Protein AF-A0A8J5PUQ1-F1 (afdb_monomer)

Mean predicted aligned error: 14.59 Å

Solvent-accessible surface area (backbone atoms only — not comparable to full-atom values): 15274 Å² total; per-residue (Å²): 129,87,76,81,75,64,77,60,58,78,68,74,62,74,40,94,44,72,44,36,39,47,93,93,37,64,61,32,34,35,42,40,75,61,73,86,74,75,80,77,67,98,81,74,81,92,75,91,74,80,92,74,83,88,74,78,79,80,48,44,30,41,45,48,32,52,71,34,57,75,67,73,32,83,36,53,28,32,58,60,77,75,93,79,60,99,79,76,83,74,78,82,84,74,82,47,68,72,53,46,52,51,49,52,50,42,71,75,69,65,70,66,84,85,37,66,68,54,51,52,54,47,69,43,27,52,68,48,50,15,50,52,32,31,51,54,10,48,63,40,25,47,47,17,62,59,37,63,38,66,81,52,44,78,68,47,52,72,72,50,39,46,59,47,34,24,45,23,23,29,56,10,16,51,20,30,32,55,14,17,52,32,43,30,38,54,69,19,66,39,72,87,47,86,44,87,92,36,70,64,27,50,27,15,50,26,32,26,52,11,16,48,17,38,20,48,19,20,61,32,50,80,49,41,92,38,72,71,35,39,51,51,23,52,52,24,40,52,53,10,52,53,23,38,50,53,16,49,53,51,46,52,57,55,64,70,59,66,76,67,74,44,75,44,74,62,52,61,49,54,54,69,74,76,109

Sequence (275 aa):
MPEAQDHFTGRHYDAEHSTGPLKSLNPTKRYLVADKKIIAGPDTEQIQQPARPSAQGLGVAYVWRSRDNRKGRHALAVSVDPRKHDATKGQRPSNTWNQTLRGVSKMLLRYPVWDVSYDVAVVFSIGFLACSAQTFGATVFWISGFTALPPILNSLSTPAENGVYWLPQVIGGTGFIVSSTLFMLEVQSCWYIPAPGVLGWHIGLWNLIGAIGFTLCGALGFGITQPGVEYALTLSTFIGSWAFLIGSVIQWLESLNKYPIWVDEKVGRLERQTG

Foldseek 3Di:
DPDPDPPPCVPQPPFPDFFAQDPQFRTFKTKAWPDPPPPDDPDDDDDDDDDDDDDPDWTWIFIDGNVCVVVVFTAIAIQDDPPPDPDDDDDDDQPDPVSVVVVVCCVVPPDPPVDPVSVVNQVRHLLNLLVVLQVVLCVLQVQLVVCPPVVNVVPDDLVRCLVRNQVSLLSSLVSQLSSLLSQQSSPDRHSPDGDVVDLSNLLSVLSNLLSQLSNLLSVLVNVCVDVVSVVSNVVSNVSSVVSNVVSVVSVVVVSVCRHDHDNDVVSVVVVVVVD

Nearest PDB structures (foldseek):
  8dt0-assembly2_B  TM=4.913E-01  e=2.325E+00  synthetic construct
  8dt0-assembly1_A  TM=4.525E-01  e=3.161E+00  synthetic construct
  8wto-assembly1_B  TM=2.812E-01  e=5.554E+00  Arabidopsis thaliana

Radius of gyration: 25.19 Å; Cα contacts (8 Å, |Δi|>4): 351; chains: 1; bounding box: 68×41×80 Å

Secondary structure (DSSP, 8-state):
------TTHHHHS--SEEE-SSTTS--SEEEEE--------S-----------------EEEEEEHHHHHTT--EEEESS-GGG-S---PPPP---HHHHHHHHHHHHH---TT-HHHHHHHHT-HHHHHHHHHHHHHHHHHHHHHHTSHHHHTT--HHHHIIIIIHHHHHHHHHHHHHHHHHHHHHSSSTTS--TT-HHHHHHHHHHHHHHHHHHHHHHHTTTTSHHHHHHHHHHHHHHHHHHHHHHHHHHHHHH-----B--TTHHHHHHHH-

pLDDT: mean 71.14, std 23.13, range [23.91, 97.69]

Organism: NCBI:txid96318

Structure (mmCIF, N/CA/C/O backbone):
data_AF-A0A8J5PUQ1-F1
#
_entry.id   AF-A0A8J5PUQ1-F1
#
loop_
_atom_site.group_PDB
_atom_site.id
_atom_site.type_symbol
_atom_site.label_atom_id
_atom_site.label_alt_id
_atom_site.label_comp_id
_atom_site.label_asym_id
_atom_site.label_entity_id
_atom_site.label_seq_id
_atom_site.pdbx_PDB_ins_code
_atom_site.Cartn_x
_atom_site.Cartn_y
_atom_site.Cartn_z
_atom_site.occupancy
_atom_site.B_iso_or_equiv
_atom_site.auth_seq_id
_atom_site.auth_comp_id
_atom_site.auth_asym_id
_atom_site.auth_atom_id
_atom_site.pdbx_PDB_model_num
ATOM 1 N N . MET A 1 1 ? -48.426 -18.650 13.733 1.00 33.56 1 MET A N 1
ATOM 2 C CA . MET A 1 1 ? -47.099 -18.844 13.112 1.00 33.56 1 MET A CA 1
ATOM 3 C C . MET A 1 1 ? -46.151 -17.886 13.811 1.00 33.56 1 MET A C 1
ATOM 5 O O . MET A 1 1 ? -46.541 -16.732 13.936 1.00 33.56 1 MET A O 1
ATOM 9 N N . PRO A 1 2 ? -45.011 -18.335 14.361 1.00 34.16 2 PRO A N 1
ATOM 10 C CA . PRO A 1 2 ? -44.052 -17.417 14.961 1.00 34.16 2 PRO A CA 1
ATOM 11 C C . PRO A 1 2 ? -43.499 -16.500 13.867 1.00 34.16 2 PRO A C 1
ATOM 13 O O . PRO A 1 2 ? -43.050 -16.965 12.821 1.00 34.16 2 PRO A O 1
ATOM 16 N N . GLU A 1 3 ? -43.633 -15.201 14.099 1.00 34.81 3 GLU A N 1
ATOM 17 C CA . GLU A 1 3 ? -43.180 -14.134 13.217 1.00 34.81 3 GLU A CA 1
ATOM 18 C C . GLU A 1 3 ? -41.653 -14.212 13.088 1.00 34.81 3 GLU A C 1
ATOM 20 O O . GLU A 1 3 ? -40.944 -14.361 14.088 1.00 34.81 3 GLU A O 1
ATOM 25 N N . ALA A 1 4 ? -41.138 -14.192 11.857 1.00 32.44 4 ALA A N 1
ATOM 26 C CA . ALA A 1 4 ? -39.704 -14.218 11.618 1.00 32.44 4 ALA A CA 1
ATOM 27 C C . ALA A 1 4 ? -39.099 -12.934 12.194 1.00 32.44 4 ALA A C 1
ATOM 29 O O . ALA A 1 4 ? -39.302 -11.852 11.649 1.00 32.44 4 ALA A O 1
ATOM 30 N N . GLN A 1 5 ? -38.380 -13.050 13.314 1.00 36.12 5 GLN A N 1
ATOM 31 C CA . GLN A 1 5 ? -37.602 -11.938 13.838 1.00 36.12 5 GLN A CA 1
ATOM 32 C C . GLN A 1 5 ? -36.576 -11.533 12.786 1.00 36.12 5 GLN A C 1
ATOM 34 O O . GLN A 1 5 ? -35.689 -12.309 12.422 1.00 36.12 5 GLN A O 1
ATOM 39 N N . ASP A 1 6 ? -36.730 -10.309 12.303 1.00 35.44 6 ASP A N 1
ATOM 40 C CA . ASP A 1 6 ? -35.825 -9.679 11.367 1.00 35.44 6 ASP A CA 1
ATOM 41 C C . ASP A 1 6 ? -34.432 -9.578 12.015 1.00 35.44 6 ASP A C 1
ATOM 43 O O . ASP A 1 6 ? -34.167 -8.791 12.925 1.00 35.44 6 ASP A O 1
ATOM 47 N N . HIS A 1 7 ? -33.541 -10.478 11.603 1.00 38.19 7 HIS A N 1
ATOM 48 C CA . HIS A 1 7 ? -32.231 -10.695 12.222 1.00 38.19 7 HIS A CA 1
ATOM 49 C C . HIS A 1 7 ? -31.302 -9.471 12.102 1.00 38.19 7 HIS A C 1
ATOM 51 O O . HIS A 1 7 ? -30.284 -9.400 12.802 1.00 38.19 7 HIS A O 1
ATOM 57 N N . PHE A 1 8 ? -31.638 -8.532 11.210 1.00 37.62 8 PHE A N 1
ATOM 58 C CA . PHE A 1 8 ? -30.804 -7.397 10.823 1.00 37.62 8 PHE A CA 1
ATOM 59 C C . PHE A 1 8 ? -31.099 -6.119 11.608 1.00 37.62 8 PHE A C 1
ATOM 61 O O . PHE A 1 8 ? -30.164 -5.400 11.972 1.00 37.62 8 PHE A O 1
ATOM 68 N N . THR A 1 9 ? -32.363 -5.848 11.921 1.00 34.41 9 THR A N 1
ATOM 69 C CA . THR A 1 9 ? -32.784 -4.607 12.585 1.00 34.41 9 THR A CA 1
ATOM 70 C C . THR A 1 9 ? -32.321 -4.561 14.044 1.00 34.41 9 THR A C 1
ATOM 72 O O . THR A 1 9 ? -31.626 -3.620 14.427 1.00 34.41 9 THR A O 1
ATOM 75 N N . GLY A 1 10 ? -32.546 -5.630 14.815 1.00 31.42 10 GL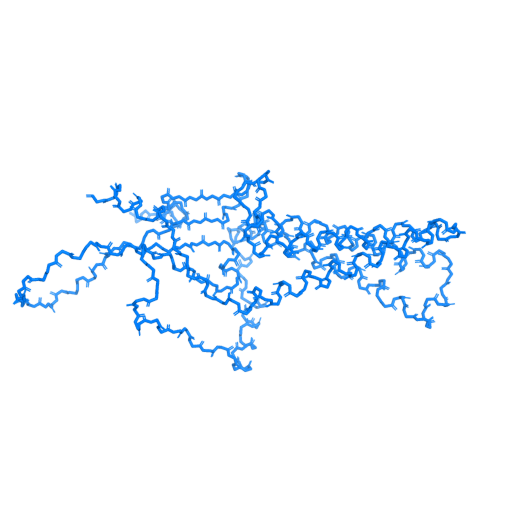Y A N 1
ATOM 76 C CA . GLY A 1 10 ? -32.280 -5.650 16.265 1.00 31.42 10 GLY A CA 1
ATOM 77 C C . GLY A 1 10 ? -30.820 -5.854 16.705 1.00 31.42 10 GLY A C 1
ATOM 78 O O . GLY A 1 10 ? -30.526 -5.930 17.893 1.00 31.42 10 GLY A O 1
ATOM 79 N N . ARG A 1 11 ? -29.862 -6.019 15.779 1.00 41.50 11 ARG A N 1
ATOM 80 C CA . ARG A 1 11 ? -28.439 -6.185 16.152 1.00 41.50 11 ARG A CA 1
ATOM 81 C C . ARG A 1 11 ? -27.496 -5.202 15.507 1.00 41.50 11 ARG A C 1
ATOM 83 O O . ARG A 1 11 ? -26.509 -4.868 16.158 1.00 41.50 11 ARG A O 1
ATOM 90 N N . HIS A 1 12 ? -27.759 -4.722 14.295 1.00 36.84 12 HIS A N 1
ATOM 91 C CA . HIS A 1 12 ? -26.853 -3.798 13.606 1.00 36.84 12 HIS A CA 1
ATOM 92 C C . HIS A 1 12 ? -27.201 -2.321 13.831 1.00 36.84 12 HIS A C 1
ATOM 94 O O . HIS A 1 12 ? -26.275 -1.510 13.900 1.00 36.84 12 HIS A O 1
ATOM 100 N N . TYR A 1 13 ? -28.481 -1.989 14.039 1.00 39.34 13 TYR A N 1
ATOM 101 C CA . TYR A 1 13 ? -28.958 -0.603 14.137 1.00 39.34 13 TYR A CA 1
ATOM 102 C C . TYR A 1 13 ? -29.332 -0.145 15.559 1.00 39.34 13 TYR A C 1
ATOM 104 O O . TYR A 1 13 ? -29.402 1.054 15.790 1.00 39.34 13 TYR A O 1
ATOM 112 N N . ASP A 1 14 ? -29.415 -1.052 16.539 1.00 39.81 14 ASP A N 1
ATOM 113 C CA . ASP A 1 14 ? -29.696 -0.745 17.961 1.00 39.81 14 ASP A CA 1
ATOM 114 C C . ASP A 1 14 ? -28.531 -0.074 18.726 1.00 39.81 14 ASP A C 1
ATOM 116 O O . ASP A 1 14 ? -28.415 -0.195 19.942 1.00 39.81 14 ASP A O 1
ATOM 120 N N . ALA A 1 15 ? -27.589 0.589 18.043 1.00 47.66 15 ALA A N 1
ATOM 121 C CA . ALA A 1 15 ? -26.663 1.468 18.763 1.00 47.66 15 ALA A CA 1
ATOM 122 C C . ALA A 1 15 ? -27.184 2.888 18.775 1.00 47.66 15 ALA A C 1
ATOM 124 O O . ALA A 1 15 ? -27.453 3.465 17.727 1.00 47.66 15 ALA A O 1
ATOM 125 N N . GLU A 1 16 ? -27.138 3.477 19.961 1.00 50.81 16 GLU A N 1
ATOM 126 C CA . GLU A 1 16 ? -27.410 4.887 20.211 1.00 50.81 16 GLU A CA 1
ATOM 127 C C . GLU A 1 16 ? -26.557 5.819 19.323 1.00 50.81 16 GLU A C 1
ATOM 129 O O . GLU A 1 16 ? -26.980 6.922 18.978 1.00 50.81 16 GLU A O 1
ATOM 134 N N . HIS A 1 17 ? -25.367 5.370 18.883 1.00 56.75 17 HIS A N 1
ATOM 135 C CA . HIS A 1 17 ? -24.535 6.135 17.955 1.00 56.75 17 HIS A CA 1
ATOM 136 C C . HIS A 1 17 ? -23.676 5.273 17.008 1.00 56.75 17 HIS A C 1
ATOM 138 O O . HIS A 1 17 ? -22.765 4.555 17.440 1.00 56.75 17 HIS A O 1
ATOM 144 N N . SER A 1 18 ? -23.904 5.404 15.694 1.00 61.41 18 SER A N 1
ATOM 145 C CA . SER A 1 18 ? -23.079 4.826 14.620 1.00 61.41 18 SER A CA 1
ATOM 146 C C . SER A 1 18 ? -22.522 5.915 13.701 1.00 61.41 18 SER A C 1
ATOM 148 O O . SER A 1 18 ? -23.261 6.804 13.284 1.00 61.41 18 SER A O 1
ATOM 150 N N . THR A 1 19 ? -21.236 5.841 13.347 1.00 69.12 19 THR A N 1
ATOM 151 C CA . THR A 1 19 ? -20.578 6.808 12.448 1.00 69.12 19 THR A CA 1
ATOM 152 C C . THR A 1 19 ? -19.738 6.105 11.385 1.00 69.12 19 THR A C 1
ATOM 154 O O . THR A 1 19 ? -19.174 5.035 11.621 1.00 69.12 19 THR A O 1
ATOM 157 N N . GLY A 1 20 ? -19.654 6.712 10.202 1.00 63.72 20 GLY A N 1
ATOM 158 C CA . GLY A 1 20 ? -18.853 6.238 9.079 1.00 63.72 20 GLY A CA 1
ATOM 159 C C . GLY A 1 20 ? -18.468 7.394 8.151 1.00 63.72 20 GLY A C 1
ATOM 160 O O . GLY A 1 20 ? -19.176 8.401 8.111 1.00 63.72 20 GLY A O 1
ATOM 161 N N . PRO A 1 21 ? -17.356 7.268 7.408 1.00 74.75 21 PRO A N 1
ATOM 162 C CA . PRO A 1 21 ? -16.812 8.356 6.595 1.00 74.75 21 PRO A CA 1
ATOM 163 C C . PRO A 1 21 ? -17.666 8.669 5.357 1.00 74.75 21 PRO A C 1
ATOM 165 O O . PRO A 1 21 ? -17.665 9.810 4.895 1.00 74.75 21 PRO A O 1
ATOM 168 N N . LEU A 1 22 ? -18.395 7.676 4.833 1.00 74.31 22 LEU A N 1
ATOM 169 C CA . LEU A 1 22 ? -19.295 7.783 3.684 1.00 74.31 22 LEU A CA 1
ATOM 170 C C . LEU A 1 22 ? -20.651 7.173 4.047 1.00 74.31 22 LEU A C 1
ATOM 172 O O . LEU A 1 22 ? -20.699 6.092 4.625 1.00 74.31 22 LEU A O 1
ATOM 176 N N . LYS A 1 23 ? -21.750 7.848 3.684 1.00 67.50 23 LYS A N 1
ATOM 177 C CA . LYS A 1 23 ? -23.122 7.395 3.994 1.00 67.50 23 LYS A CA 1
ATOM 178 C C . LYS A 1 23 ? -23.541 6.137 3.225 1.00 67.50 23 LYS A C 1
ATOM 180 O O . LYS A 1 23 ? -24.424 5.426 3.678 1.00 67.50 23 LYS A O 1
ATOM 185 N N . SER A 1 24 ? -22.931 5.891 2.067 1.00 71.94 24 SER A N 1
ATOM 186 C CA . SER A 1 24 ? -23.195 4.729 1.211 1.00 71.94 24 SER A CA 1
ATOM 187 C C . SER A 1 24 ? -22.425 3.469 1.618 1.00 71.94 24 SER A C 1
ATOM 189 O O . SER A 1 24 ? -22.660 2.414 1.039 1.00 71.94 24 SER A O 1
ATOM 191 N N . LEU A 1 25 ? -21.496 3.567 2.576 1.00 70.19 25 LEU A N 1
ATOM 192 C CA . LEU A 1 25 ? -20.694 2.444 3.064 1.00 70.19 25 LEU A CA 1
ATOM 193 C C . LEU A 1 25 ? -21.069 2.104 4.503 1.00 70.19 25 LEU A C 1
ATOM 195 O O . LEU A 1 25 ? -21.632 2.922 5.232 1.00 70.19 25 LEU A O 1
ATOM 199 N N . ASN A 1 26 ? -20.712 0.893 4.926 1.00 68.50 26 ASN A N 1
ATOM 200 C CA . ASN A 1 26 ? -20.996 0.444 6.282 1.00 68.50 26 ASN A CA 1
ATOM 201 C C . ASN A 1 26 ? -20.304 1.340 7.332 1.00 68.50 26 ASN A C 1
ATOM 203 O O . ASN A 1 26 ? -19.145 1.734 7.144 1.00 68.50 26 ASN A O 1
ATOM 207 N N . PRO A 1 27 ? -20.979 1.651 8.458 1.00 65.25 27 PRO A N 1
ATOM 208 C CA . PRO A 1 27 ? -20.416 2.496 9.504 1.00 65.25 27 PRO A CA 1
ATOM 209 C C . PRO A 1 27 ? -19.143 1.871 10.090 1.00 65.25 27 PRO A C 1
ATOM 211 O O . PRO A 1 27 ? -19.075 0.673 10.369 1.00 65.25 27 PRO A O 1
ATOM 214 N N . THR A 1 28 ? -18.113 2.693 10.292 1.00 65.25 28 THR A N 1
ATOM 215 C CA . THR A 1 28 ? -16.792 2.244 10.755 1.00 65.25 28 THR A CA 1
ATOM 216 C C . THR A 1 28 ? -16.640 2.291 12.272 1.00 65.25 28 THR A C 1
ATOM 218 O O . THR A 1 28 ? -15.703 1.680 12.793 1.00 65.25 28 THR A O 1
ATOM 221 N N . LYS A 1 29 ? -17.539 2.977 12.993 1.00 63.06 29 LYS A N 1
ATOM 222 C CA . LYS A 1 29 ? -17.551 3.068 14.461 1.00 63.06 29 LYS A CA 1
ATOM 223 C C . LYS A 1 29 ? -18.977 2.976 15.002 1.00 63.06 29 LYS A C 1
ATOM 225 O O . LYS A 1 29 ? -19.901 3.553 14.432 1.00 63.06 29 LYS A O 1
ATOM 230 N N . ARG A 1 30 ? -19.136 2.294 16.132 1.00 65.69 30 ARG A N 1
ATOM 231 C CA . ARG A 1 30 ? -20.405 2.106 16.833 1.00 65.69 30 ARG A CA 1
ATOM 232 C C . ARG A 1 30 ? -20.170 2.077 18.343 1.00 65.69 30 ARG A C 1
ATOM 234 O O . ARG A 1 30 ? -19.256 1.398 18.807 1.00 65.69 30 ARG A O 1
ATOM 241 N N . TYR A 1 31 ? -20.991 2.801 19.093 1.00 57.75 31 TYR A N 1
ATOM 242 C CA . TYR A 1 31 ? -20.967 2.795 20.555 1.00 57.75 31 TYR A CA 1
ATOM 243 C C . TYR A 1 31 ? -22.070 1.872 21.076 1.00 57.75 31 TYR A C 1
ATOM 245 O O . TYR A 1 31 ? -23.226 2.008 20.687 1.00 57.75 31 TYR A O 1
ATOM 253 N N . LEU A 1 32 ? -21.696 0.913 21.921 1.00 59.06 32 LEU A N 1
ATOM 254 C CA . LEU A 1 32 ? -22.607 -0.008 22.592 1.00 59.06 32 LEU A CA 1
ATOM 255 C C . LEU A 1 32 ? -22.462 0.222 24.096 1.00 59.06 32 LEU A C 1
ATOM 257 O O . LEU A 1 32 ? -21.433 -0.118 24.677 1.00 59.06 32 LEU A O 1
ATOM 261 N N . VAL A 1 33 ? -23.455 0.837 24.731 1.00 56.81 33 VAL A N 1
ATOM 262 C CA . VAL A 1 33 ? -23.461 0.996 26.192 1.00 56.81 33 VAL A CA 1
ATOM 263 C C . VAL A 1 33 ? -23.602 -0.397 26.814 1.00 56.81 33 VAL A C 1
ATOM 265 O O . VAL A 1 33 ? -24.464 -1.171 26.394 1.00 56.81 33 VAL A O 1
ATOM 268 N N . ALA A 1 34 ? -22.722 -0.769 27.753 1.00 55.03 34 ALA A N 1
ATOM 269 C CA . ALA A 1 34 ? -22.871 -2.040 28.452 1.00 55.03 34 ALA A CA 1
ATOM 270 C C . ALA A 1 34 ? -24.030 -1.908 29.438 1.00 55.03 34 ALA A C 1
ATOM 272 O O . ALA A 1 34 ? -23.892 -1.325 30.512 1.00 55.03 34 ALA A O 1
ATOM 273 N N . ASP A 1 35 ? -25.181 -2.438 29.051 1.00 46.03 35 ASP A N 1
ATOM 274 C CA . ASP A 1 35 ? -26.351 -2.436 29.907 1.00 46.03 35 ASP A CA 1
ATOM 275 C C . ASP A 1 35 ? -26.115 -3.391 31.090 1.00 46.03 35 ASP A C 1
ATOM 277 O O . ASP A 1 35 ? -25.725 -4.553 30.910 1.00 46.03 35 ASP A O 1
ATOM 281 N N . LYS A 1 36 ? -26.317 -2.908 32.319 1.00 41.47 36 LYS A N 1
ATOM 282 C CA . LYS A 1 36 ? -26.175 -3.697 33.554 1.00 41.47 36 LYS A CA 1
ATOM 283 C C . LYS A 1 36 ? -27.366 -4.654 33.688 1.00 41.47 36 LYS A C 1
ATOM 285 O O . LYS A 1 36 ? -28.166 -4.551 34.613 1.00 41.47 36 LYS A O 1
ATOM 290 N N . LYS A 1 37 ? -27.494 -5.642 32.801 1.00 33.78 37 LYS A N 1
ATOM 291 C CA . LYS A 1 37 ? -28.389 -6.774 33.066 1.00 33.78 37 LYS A CA 1
ATOM 292 C C . LYS A 1 37 ? -27.728 -7.688 34.089 1.00 33.78 37 LYS A C 1
ATOM 294 O O . LYS A 1 37 ? -26.954 -8.580 33.749 1.00 33.78 37 LYS A O 1
ATOM 299 N N . ILE A 1 38 ? -28.039 -7.445 35.362 1.00 31.12 38 ILE A N 1
ATOM 300 C CA . ILE A 1 38 ? -27.891 -8.445 36.418 1.00 31.12 38 ILE A CA 1
ATOM 301 C C . ILE A 1 38 ? -28.762 -9.624 35.982 1.00 31.12 38 ILE A C 1
ATOM 303 O O . ILE A 1 38 ? -29.987 -9.532 35.981 1.00 31.12 38 ILE A O 1
ATOM 307 N N . ILE A 1 39 ? -28.136 -10.713 35.540 1.00 30.28 39 ILE A N 1
ATOM 308 C CA . ILE A 1 39 ? -28.833 -11.978 35.326 1.00 30.28 39 ILE A CA 1
ATOM 309 C C . ILE A 1 39 ? -29.181 -12.485 36.726 1.00 30.28 39 ILE A C 1
ATOM 311 O O . ILE A 1 39 ? -28.358 -13.114 37.387 1.00 30.28 39 ILE A O 1
ATOM 315 N N . ALA A 1 40 ? -30.370 -12.134 37.212 1.00 26.89 40 ALA A N 1
ATOM 316 C CA . ALA A 1 40 ? -30.940 -12.752 38.394 1.00 26.89 40 ALA A CA 1
ATOM 317 C C . ALA A 1 40 ? -31.269 -14.205 38.026 1.00 26.89 40 ALA A C 1
ATOM 319 O O . ALA A 1 40 ? -32.206 -14.470 37.272 1.00 26.89 40 ALA A O 1
ATOM 320 N N . GLY A 1 41 ? -30.441 -15.140 38.493 1.00 27.27 41 GLY A N 1
ATOM 321 C CA . GLY A 1 41 ? -30.839 -16.542 38.563 1.00 27.27 41 GLY A CA 1
ATOM 322 C C . GLY A 1 41 ? -32.001 -16.691 39.557 1.00 27.27 41 GLY A C 1
ATOM 323 O O . GLY A 1 41 ? -32.090 -15.876 40.477 1.00 27.27 41 GLY A O 1
ATOM 324 N N . PRO A 1 42 ? -32.891 -17.688 39.401 1.00 29.86 42 PRO A N 1
ATOM 325 C CA . PRO A 1 42 ? -34.131 -17.754 40.178 1.00 29.86 42 PRO A CA 1
ATOM 326 C C . PRO A 1 42 ? -33.956 -17.977 41.687 1.00 29.86 42 PRO A C 1
ATOM 328 O O . PRO A 1 42 ? -34.904 -17.744 42.423 1.00 29.86 42 PRO A O 1
ATOM 331 N N . ASP A 1 43 ? -32.771 -18.363 42.168 1.00 31.50 43 ASP A N 1
ATOM 332 C CA . ASP A 1 43 ? -32.600 -18.841 43.541 1.00 31.50 43 ASP A CA 1
ATOM 333 C C . ASP A 1 43 ? -31.405 -18.170 44.234 1.00 31.50 43 ASP A C 1
ATOM 335 O O . ASP A 1 43 ? -30.285 -18.680 44.209 1.00 31.50 43 ASP A O 1
ATOM 339 N N . THR A 1 44 ? -31.602 -17.018 44.877 1.00 27.61 44 THR A N 1
ATOM 340 C CA . THR A 1 44 ? -30.761 -16.628 46.023 1.00 27.61 44 THR A CA 1
ATOM 341 C C . THR A 1 44 ? -31.553 -15.726 46.961 1.00 27.61 44 THR A C 1
ATOM 343 O O . THR A 1 44 ? -31.926 -14.605 46.619 1.00 27.61 44 THR A O 1
ATOM 346 N N . GLU A 1 45 ? -31.817 -16.263 48.147 1.00 26.16 45 GLU A N 1
ATOM 347 C CA . GLU A 1 45 ? -32.462 -15.602 49.271 1.00 26.16 45 GLU A CA 1
ATOM 348 C C . GLU A 1 45 ? -31.783 -14.278 49.644 1.00 26.16 45 GLU A C 1
ATOM 350 O O . GLU A 1 45 ? -30.573 -14.081 49.506 1.00 26.16 45 GLU A O 1
ATOM 355 N N . GLN A 1 46 ? -32.611 -13.361 50.140 1.00 26.86 46 GLN A N 1
ATOM 356 C CA . GLN A 1 46 ? -32.238 -12.042 50.623 1.00 26.86 46 GLN A CA 1
ATOM 357 C C . GLN A 1 46 ? -31.183 -12.139 51.733 1.00 26.86 46 GLN A C 1
ATOM 359 O O . GLN A 1 46 ? -31.495 -12.480 52.871 1.00 26.86 46 GLN A O 1
ATOM 364 N N . ILE A 1 47 ? -29.944 -11.748 51.432 1.00 23.91 47 ILE A N 1
ATOM 365 C CA . ILE A 1 47 ? -28.975 -11.359 52.459 1.00 23.91 47 ILE A CA 1
ATOM 366 C C . ILE A 1 47 ? -28.787 -9.847 52.367 1.00 23.91 47 ILE A C 1
ATOM 368 O O . ILE A 1 47 ? -28.083 -9.326 51.502 1.00 23.91 47 ILE A O 1
ATOM 372 N N . GLN A 1 48 ? -29.444 -9.142 53.286 1.00 28.08 48 GLN A N 1
ATOM 373 C CA . GLN A 1 48 ? -29.226 -7.729 53.568 1.00 28.08 48 GLN A CA 1
ATOM 374 C C . GLN A 1 48 ? -27.772 -7.533 54.039 1.00 28.08 48 GLN A C 1
ATOM 376 O O . GLN A 1 48 ? -27.399 -7.996 55.116 1.00 28.08 48 GLN A O 1
ATOM 381 N N . GLN A 1 49 ? -26.949 -6.827 53.260 1.00 25.78 49 GLN A N 1
ATOM 382 C CA . GLN A 1 49 ? -25.668 -6.276 53.724 1.00 25.78 49 GLN A CA 1
ATOM 383 C C . GLN A 1 49 ? -25.719 -4.739 53.733 1.00 25.78 49 GLN A C 1
ATOM 385 O O . GLN A 1 49 ? -26.396 -4.144 52.891 1.00 25.78 49 GLN A O 1
ATOM 390 N N . PRO A 1 50 ? -25.067 -4.088 54.715 1.00 24.64 50 PRO A N 1
ATOM 391 C CA . PRO A 1 50 ? -25.321 -2.696 55.067 1.00 24.64 50 PRO A CA 1
ATOM 392 C C . PRO A 1 50 ? -24.713 -1.714 54.059 1.00 24.64 50 PRO A C 1
ATOM 394 O O . PRO A 1 50 ? -23.719 -1.999 53.390 1.00 24.64 50 PRO A O 1
ATOM 397 N N . ALA A 1 51 ? -25.335 -0.538 53.978 1.00 30.45 51 ALA A N 1
ATOM 398 C CA . ALA A 1 51 ? -25.017 0.549 53.062 1.00 30.45 51 ALA A CA 1
ATOM 399 C C . ALA A 1 51 ? -23.514 0.899 53.016 1.00 30.45 51 ALA A C 1
ATOM 401 O O . ALA A 1 51 ? -22.906 1.233 54.033 1.00 30.45 51 ALA A O 1
ATOM 402 N N . ARG A 1 52 ? -22.936 0.889 51.805 1.00 24.45 52 ARG A N 1
ATOM 403 C CA . ARG A 1 52 ? -21.668 1.565 51.478 1.00 24.45 52 ARG A CA 1
ATOM 404 C C . ARG A 1 52 ? -21.953 2.845 50.678 1.00 24.45 52 ARG A C 1
ATOM 406 O O . ARG A 1 52 ? -22.897 2.855 49.887 1.00 24.45 52 ARG A O 1
ATOM 413 N N . PRO A 1 53 ? -21.166 3.916 50.882 1.00 26.64 53 PRO A N 1
ATOM 414 C CA . PRO A 1 53 ? -21.466 5.246 50.365 1.00 26.64 53 PRO A CA 1
ATOM 415 C C . PRO A 1 53 ? -21.321 5.312 48.839 1.00 26.64 53 PRO A C 1
ATOM 417 O O . PRO A 1 53 ? -20.372 4.772 48.276 1.00 26.64 53 PRO A O 1
ATOM 420 N N . SER A 1 54 ? -22.295 5.970 48.205 1.00 32.66 54 SER A N 1
ATOM 421 C CA . SER A 1 54 ? -22.328 6.513 46.836 1.00 32.66 54 SER A CA 1
ATOM 422 C C . SER A 1 54 ? -21.128 6.189 45.928 1.00 32.66 54 SER A C 1
ATOM 424 O O . SER A 1 54 ? -20.219 7.004 45.767 1.00 32.66 54 SER A O 1
ATOM 426 N N . ALA A 1 55 ? -21.159 5.035 45.261 1.00 31.59 55 ALA A N 1
ATOM 427 C CA . ALA A 1 55 ? -20.360 4.808 44.061 1.00 31.59 55 ALA A CA 1
ATOM 428 C C . ALA A 1 55 ? -21.186 5.267 42.850 1.00 31.59 55 ALA A C 1
ATOM 430 O O . ALA A 1 55 ? -22.087 4.554 42.408 1.00 31.59 55 ALA A O 1
ATOM 431 N N . GLN A 1 56 ? -20.911 6.475 42.346 1.00 34.66 56 GLN A N 1
ATOM 432 C CA . GLN A 1 56 ? -21.351 6.900 41.012 1.00 34.66 56 GLN A CA 1
ATOM 433 C C . GLN A 1 56 ? -20.979 5.796 40.012 1.00 34.66 56 GLN A C 1
ATOM 435 O O . GLN A 1 56 ? -19.837 5.335 39.992 1.00 34.66 56 GLN A O 1
ATOM 440 N N . GLY A 1 57 ? -21.973 5.299 39.274 1.00 37.94 57 GLY A N 1
ATOM 441 C CA . GLY A 1 57 ? -21.834 4.133 38.406 1.00 37.94 57 GLY A CA 1
ATOM 442 C C . GLY A 1 57 ? -20.696 4.311 37.404 1.00 37.94 57 GLY A C 1
ATOM 443 O O . GLY A 1 57 ? -20.635 5.312 36.703 1.00 37.94 57 GLY A O 1
ATOM 444 N N . LEU A 1 58 ? -19.772 3.349 37.359 1.00 43.91 58 LEU A N 1
ATOM 445 C CA . LEU A 1 58 ? -18.773 3.284 36.298 1.00 43.91 58 LEU A CA 1
ATOM 446 C C . LEU A 1 58 ? -19.440 2.815 35.000 1.00 43.91 58 LEU A C 1
ATOM 448 O O . LEU A 1 58 ? -19.663 1.615 34.821 1.00 43.91 58 LEU A O 1
ATOM 452 N N . GLY A 1 59 ? -19.704 3.750 34.095 1.00 46.81 59 GLY A N 1
ATOM 453 C CA . GLY A 1 59 ? -20.068 3.463 32.716 1.00 46.81 59 GLY A CA 1
ATOM 454 C C . GLY A 1 59 ? -18.955 2.790 31.956 1.00 46.81 59 GLY A C 1
ATOM 455 O O . GLY A 1 59 ? -17.899 3.375 31.700 1.00 46.81 59 GLY A O 1
ATOM 456 N N . VAL A 1 60 ? -19.210 1.552 31.558 1.00 54.56 60 VAL A N 1
ATOM 457 C CA . VAL A 1 60 ? -18.388 0.843 30.587 1.00 54.56 60 VAL A CA 1
ATOM 458 C C . VAL A 1 60 ? -19.161 0.856 29.275 1.00 54.56 60 VAL A C 1
ATOM 460 O O . VAL A 1 60 ? -20.215 0.240 29.161 1.00 54.56 60 VAL A O 1
ATOM 463 N N . ALA A 1 61 ? -18.655 1.570 28.275 1.00 55.81 61 ALA A N 1
ATOM 464 C CA . ALA A 1 61 ? -19.176 1.496 26.918 1.00 55.81 61 ALA A CA 1
ATOM 465 C C . ALA A 1 61 ? -18.238 0.632 26.079 1.00 55.81 61 ALA A C 1
ATOM 467 O O . ALA A 1 61 ? -17.026 0.846 26.013 1.00 55.81 61 ALA A O 1
ATOM 468 N N . TYR A 1 62 ? -18.799 -0.359 25.407 1.00 56.91 62 TYR A N 1
ATOM 469 C CA . TYR A 1 62 ? -18.084 -1.117 24.404 1.00 56.91 62 TYR A CA 1
ATOM 470 C C . TYR A 1 62 ? -18.019 -0.293 23.112 1.00 56.91 62 TYR A C 1
ATOM 472 O O . TYR A 1 62 ? -19.039 -0.001 22.483 1.00 56.91 62 TYR A O 1
ATOM 480 N N . VAL A 1 63 ? -16.812 0.104 22.705 1.00 57.94 63 VAL A N 1
ATOM 481 C CA . VAL A 1 63 ? -16.608 0.844 21.455 1.00 57.94 63 VAL A CA 1
ATOM 482 C C . VAL A 1 63 ? -16.242 -0.153 20.370 1.00 57.94 63 VAL A C 1
ATOM 484 O O . VAL A 1 63 ? -15.129 -0.678 20.324 1.00 57.94 63 VAL A O 1
ATOM 487 N N . TRP A 1 64 ? -17.178 -0.396 19.460 1.00 58.19 64 TRP A N 1
ATOM 488 C CA . TRP A 1 64 ? -16.933 -1.216 18.287 1.00 58.19 64 TRP A CA 1
ATOM 489 C C . TRP A 1 64 ? -16.395 -0.349 17.148 1.00 58.19 64 TRP A C 1
ATOM 491 O O . TRP A 1 64 ? -16.960 0.693 16.812 1.00 58.19 64 TRP A O 1
ATOM 501 N N . ARG A 1 65 ? -15.301 -0.774 16.514 1.00 63.00 65 ARG A N 1
ATOM 502 C CA . ARG A 1 65 ? -14.796 -0.167 15.275 1.00 63.00 65 ARG A CA 1
ATOM 503 C C . ARG A 1 65 ? -14.489 -1.260 14.266 1.00 63.00 65 ARG A C 1
ATOM 505 O O . ARG A 1 65 ? -13.905 -2.273 14.642 1.00 63.00 65 ARG A O 1
ATOM 512 N N . SER A 1 66 ? -14.788 -1.026 12.990 1.00 61.03 66 SER A N 1
ATOM 513 C CA . SER A 1 66 ? -14.512 -1.986 11.909 1.00 61.03 66 SER A CA 1
ATOM 514 C C . SER A 1 66 ? -13.030 -2.401 11.883 1.00 61.03 66 SER A C 1
ATOM 516 O O . SER A 1 66 ? -12.709 -3.592 11.905 1.00 61.03 66 SER A O 1
ATOM 518 N N . ARG A 1 67 ? -12.110 -1.427 11.995 1.00 66.69 67 ARG A N 1
ATOM 519 C CA . ARG A 1 67 ? -10.657 -1.672 12.070 1.00 66.69 67 ARG A CA 1
ATOM 520 C C . ARG A 1 67 ? -10.252 -2.516 13.280 1.00 66.69 67 ARG A C 1
ATOM 522 O O . ARG A 1 67 ? -9.380 -3.373 13.148 1.00 66.69 67 ARG A O 1
ATOM 529 N N . ASP A 1 68 ? -10.841 -2.261 14.445 1.00 63.53 68 ASP A N 1
ATOM 530 C CA . ASP A 1 68 ? -10.498 -2.971 15.680 1.00 63.53 68 ASP A CA 1
ATOM 531 C C . ASP A 1 68 ? -11.067 -4.391 15.663 1.00 63.53 68 ASP A C 1
ATOM 533 O O . ASP A 1 68 ? -10.331 -5.332 15.943 1.00 63.53 68 ASP A O 1
ATOM 537 N N . ASN A 1 69 ? -12.293 -4.573 15.167 1.00 63.78 69 ASN A N 1
ATOM 538 C CA . ASN A 1 69 ? -12.891 -5.884 14.929 1.00 63.78 69 ASN A CA 1
ATOM 539 C C . ASN A 1 69 ? -12.060 -6.726 13.941 1.00 63.78 69 ASN A C 1
ATOM 541 O O . ASN A 1 69 ? -11.772 -7.887 14.222 1.00 63.78 69 ASN A O 1
ATOM 545 N N . ARG A 1 70 ? -11.577 -6.132 12.834 1.00 59.06 70 ARG A N 1
ATOM 546 C CA . ARG A 1 70 ? -10.654 -6.796 11.888 1.00 59.06 70 ARG A CA 1
ATOM 547 C C . ARG A 1 70 ? -9.326 -7.189 12.539 1.00 59.06 70 ARG A C 1
ATOM 549 O O . ARG A 1 70 ? -8.757 -8.221 12.202 1.00 59.06 70 ARG A O 1
ATOM 556 N N . LYS A 1 71 ? -8.816 -6.372 13.462 1.00 55.97 71 LYS A N 1
ATOM 557 C CA . LYS A 1 71 ? -7.552 -6.622 14.176 1.00 55.97 71 LYS A CA 1
ATOM 558 C C . LYS A 1 71 ? -7.730 -7.451 15.457 1.00 55.97 71 LYS A C 1
ATOM 560 O O . LYS A 1 71 ? -6.757 -7.644 16.183 1.00 55.97 71 LYS A O 1
ATOM 565 N N . GLY A 1 72 ? -8.943 -7.935 15.747 1.00 51.47 72 GLY A N 1
ATOM 566 C CA . GLY A 1 72 ? -9.254 -8.690 16.966 1.00 51.47 72 GLY A CA 1
ATOM 567 C C . GLY A 1 72 ? -9.079 -7.879 18.255 1.00 51.47 72 GLY A C 1
ATOM 568 O O . GLY A 1 72 ? -8.764 -8.441 19.301 1.00 51.47 72 GLY A O 1
ATOM 569 N N . ARG A 1 73 ? -9.222 -6.553 18.177 1.00 56.91 73 ARG A N 1
ATOM 570 C CA . ARG A 1 73 ? -9.147 -5.624 19.305 1.00 56.91 73 ARG A CA 1
ATOM 571 C C . ARG A 1 73 ? -10.566 -5.279 19.742 1.00 56.91 73 ARG A C 1
ATOM 573 O O . ARG A 1 73 ? -11.374 -4.804 18.950 1.00 56.91 73 ARG A O 1
ATOM 580 N N . HIS A 1 74 ? -10.870 -5.505 21.009 1.00 56.16 74 HIS A N 1
ATOM 581 C CA . HIS A 1 74 ? -12.135 -5.107 21.614 1.00 56.16 74 HIS A CA 1
ATOM 582 C C . HIS A 1 74 ? -11.830 -3.995 22.612 1.00 56.16 74 HIS A C 1
ATOM 584 O O . HIS A 1 74 ? -11.388 -4.260 23.727 1.00 56.16 74 HIS A O 1
ATOM 590 N N . ALA A 1 75 ? -11.960 -2.747 22.160 1.00 53.28 75 ALA A N 1
ATOM 591 C CA . ALA A 1 75 ? -11.697 -1.583 22.991 1.00 53.28 75 ALA A CA 1
ATOM 592 C C . ALA A 1 75 ? -12.867 -1.380 23.965 1.00 53.28 75 ALA A C 1
ATOM 594 O O . ALA A 1 75 ? -14.010 -1.174 23.558 1.00 53.28 75 ALA A O 1
ATOM 595 N N . LEU A 1 76 ? -12.570 -1.448 25.259 1.00 52.31 76 LEU A N 1
ATOM 596 C CA . LEU A 1 76 ? -13.485 -1.036 26.318 1.00 52.31 76 LEU A CA 1
ATOM 597 C C . LEU A 1 76 ? -13.228 0.452 26.575 1.00 52.31 76 LEU A C 1
ATOM 599 O O . LEU A 1 76 ? -12.098 0.828 26.894 1.00 52.31 76 LEU A O 1
ATOM 603 N N . ALA A 1 77 ? -14.245 1.294 26.401 1.00 51.94 77 ALA A N 1
ATOM 604 C CA . ALA A 1 77 ? -14.213 2.658 26.905 1.00 51.94 77 ALA A CA 1
ATOM 605 C C . ALA A 1 77 ? -14.766 2.644 28.329 1.00 51.94 77 ALA A C 1
ATOM 607 O O . ALA A 1 77 ? -15.875 2.169 28.571 1.00 51.94 77 ALA A O 1
ATOM 608 N N . VAL A 1 78 ? -13.973 3.126 29.276 1.00 51.69 78 VAL A N 1
ATOM 609 C CA . VAL A 1 78 ? -14.345 3.189 30.693 1.00 51.69 78 VAL A CA 1
ATOM 610 C C . VAL A 1 78 ? -14.411 4.662 31.075 1.00 51.69 78 VAL A C 1
ATOM 612 O O . VAL A 1 78 ? -13.542 5.438 30.677 1.00 51.69 78 VAL A O 1
ATOM 615 N N . SER A 1 79 ? -15.434 5.059 31.831 1.00 43.88 79 SER A N 1
ATOM 616 C CA . SER A 1 79 ? -15.620 6.449 32.271 1.00 43.88 79 SER A CA 1
ATOM 617 C C . SER A 1 79 ? -14.586 6.929 33.305 1.00 43.88 79 SER A C 1
ATOM 619 O O . SER A 1 79 ? -14.559 8.112 33.634 1.00 43.88 79 SER A O 1
ATOM 621 N N . VAL A 1 80 ? -13.703 6.047 33.795 1.00 47.72 80 VAL A N 1
ATOM 622 C CA . VAL A 1 80 ? -12.701 6.339 34.832 1.00 47.72 80 VAL A CA 1
ATOM 623 C C . VAL A 1 80 ? -11.317 5.818 34.428 1.00 47.72 80 VAL A C 1
ATOM 625 O O . VAL A 1 80 ? -11.190 4.748 33.834 1.00 47.72 80 VAL A O 1
ATOM 628 N N . ASP A 1 81 ? -10.284 6.592 34.775 1.00 43.56 81 ASP A N 1
ATOM 629 C CA . ASP A 1 81 ? -8.867 6.344 34.491 1.00 43.56 81 ASP A CA 1
ATOM 630 C C . ASP A 1 81 ? -8.419 4.923 34.934 1.00 43.56 81 ASP A C 1
ATOM 632 O O . ASP A 1 81 ? -8.466 4.602 36.128 1.00 43.56 81 ASP A O 1
ATOM 636 N N . PRO A 1 82 ? -7.978 4.049 34.005 1.00 48.88 82 PRO A N 1
ATOM 637 C CA . PRO A 1 82 ? -7.685 2.635 34.270 1.00 48.88 82 PRO A CA 1
ATOM 638 C C . PRO A 1 82 ? -6.472 2.378 35.181 1.00 48.88 82 PRO A C 1
ATOM 640 O O . PRO A 1 82 ? -6.197 1.231 35.525 1.00 48.88 82 PRO A O 1
ATOM 643 N N . ARG A 1 83 ? -5.755 3.417 35.626 1.00 47.50 83 ARG A N 1
ATOM 644 C CA . ARG A 1 83 ? -4.596 3.305 36.534 1.00 47.50 83 ARG A CA 1
ATOM 645 C C . ARG A 1 83 ? -4.947 2.947 37.990 1.00 47.50 83 ARG A C 1
ATOM 647 O O . ARG A 1 83 ? -4.049 2.913 38.825 1.00 47.50 83 ARG A O 1
ATOM 654 N N . LYS A 1 84 ? -6.223 2.697 38.315 1.00 43.72 84 LYS A N 1
ATOM 655 C CA . LYS A 1 84 ? -6.707 2.455 39.692 1.00 43.72 84 LYS A CA 1
ATOM 656 C C . LYS A 1 84 ? -7.386 1.098 39.946 1.00 43.72 84 LYS A C 1
ATOM 658 O O . LYS A 1 84 ? -7.941 0.920 41.024 1.00 43.72 84 LYS A O 1
ATOM 663 N N . HIS A 1 85 ? -7.348 0.134 39.022 1.00 43.47 85 HIS A N 1
ATOM 664 C CA . HIS A 1 85 ? -7.940 -1.193 39.263 1.00 43.47 85 HIS A CA 1
ATOM 665 C C . HIS A 1 85 ? -7.033 -2.360 38.836 1.00 43.47 85 HIS A C 1
ATOM 667 O O . HIS A 1 85 ? -6.768 -2.559 37.654 1.00 43.47 85 HIS A O 1
ATOM 673 N N . ASP A 1 86 ? -6.663 -3.202 39.807 1.00 41.25 86 ASP A N 1
ATOM 674 C CA . ASP A 1 86 ? -5.812 -4.403 39.673 1.00 41.25 86 ASP A CA 1
ATOM 675 C C . ASP A 1 86 ? -6.481 -5.609 38.974 1.00 41.25 86 ASP A C 1
ATOM 677 O O . ASP A 1 86 ? -6.013 -6.743 39.058 1.00 41.25 86 ASP A O 1
ATOM 681 N N . ALA A 1 87 ? -7.594 -5.410 38.266 1.00 42.91 87 ALA A N 1
ATOM 682 C CA . ALA A 1 87 ? -8.405 -6.501 37.726 1.00 42.91 87 ALA A CA 1
ATOM 683 C C . ALA A 1 87 ? -8.594 -6.399 36.208 1.00 42.91 87 ALA A C 1
ATOM 685 O O . ALA A 1 87 ? -9.717 -6.372 35.714 1.00 4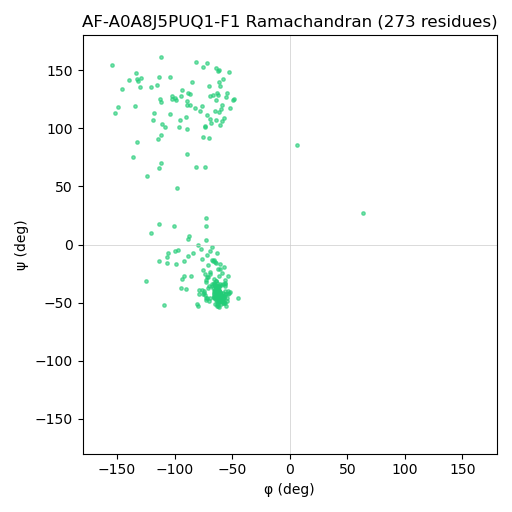2.91 87 ALA A O 1
ATOM 686 N N . THR A 1 88 ? -7.497 -6.402 35.448 1.00 42.69 88 THR A N 1
ATOM 687 C CA . THR A 1 88 ? -7.569 -6.595 33.990 1.00 42.69 88 THR A CA 1
ATOM 688 C C . THR A 1 88 ? -6.885 -7.907 33.621 1.00 42.69 88 THR A C 1
ATOM 690 O O . THR A 1 88 ? -5.678 -7.963 33.397 1.00 42.69 88 THR A O 1
ATOM 693 N N . LYS A 1 89 ? -7.649 -9.006 33.580 1.00 37.62 89 LYS A N 1
ATOM 694 C CA . LYS A 1 89 ? -7.147 -10.280 33.047 1.00 37.62 89 LYS A CA 1
ATOM 695 C C . LYS A 1 89 ? -6.966 -10.134 31.535 1.00 37.62 89 LYS A C 1
ATOM 697 O O . LYS A 1 89 ? -7.944 -10.083 30.794 1.00 37.62 89 LYS A O 1
ATOM 702 N N . GLY A 1 90 ? -5.715 -10.071 31.082 1.00 44.53 90 GLY A N 1
ATOM 703 C CA . GLY A 1 90 ? -5.380 -10.155 29.663 1.00 44.53 90 GLY A CA 1
ATOM 704 C C . GLY A 1 90 ? -5.901 -11.460 29.050 1.00 44.53 90 GLY A C 1
ATOM 705 O O . GLY A 1 90 ? -5.897 -12.512 29.694 1.00 44.53 90 GLY A O 1
ATOM 706 N N . GLN A 1 91 ? -6.374 -11.398 27.804 1.00 43.22 91 GLN A N 1
ATOM 707 C CA . GLN A 1 91 ? -6.765 -12.598 27.063 1.00 43.22 91 GLN A CA 1
ATOM 708 C C . GLN A 1 91 ? -5.568 -13.540 26.869 1.00 43.22 91 GLN A C 1
ATOM 710 O O . GLN A 1 91 ? -4.420 -13.100 26.776 1.00 43.22 91 GLN A O 1
ATOM 715 N N . ARG A 1 92 ? -5.852 -14.849 26.794 1.00 41.03 92 ARG A N 1
ATOM 716 C CA . ARG A 1 92 ? -4.837 -15.901 26.647 1.00 41.03 92 ARG A CA 1
ATOM 717 C C . ARG A 1 92 ? -3.933 -15.624 25.431 1.00 41.03 92 ARG A C 1
ATOM 719 O O . ARG A 1 92 ? -4.454 -15.383 24.340 1.00 41.03 92 ARG A O 1
ATOM 726 N N . PRO A 1 93 ? -2.601 -15.683 25.589 1.00 48.50 93 PRO A N 1
ATOM 727 C CA . PRO A 1 93 ? -1.666 -15.560 24.479 1.00 48.50 93 PRO A CA 1
ATOM 728 C C . PRO A 1 93 ? -1.926 -16.650 23.424 1.00 48.50 93 PRO A C 1
ATOM 730 O O . PRO A 1 93 ? -1.874 -17.838 23.726 1.00 48.50 93 PRO A O 1
ATOM 733 N N . SER A 1 94 ? -2.239 -16.245 22.189 1.00 51.22 94 SER A N 1
ATOM 734 C CA . SER A 1 94 ? -2.430 -17.148 21.039 1.00 51.22 94 SER A CA 1
ATOM 735 C C . SER A 1 94 ? -1.163 -17.223 20.182 1.00 51.22 94 SER A C 1
ATOM 737 O O . SER A 1 94 ? -1.191 -17.023 18.970 1.00 51.22 94 SER A O 1
ATOM 739 N N . ASN A 1 95 ? -0.026 -17.443 20.827 1.00 54.16 95 ASN A N 1
ATOM 740 C CA . ASN A 1 95 ? 1.311 -17.523 20.230 1.00 54.16 95 ASN A CA 1
ATOM 741 C C . ASN A 1 95 ? 1.788 -18.976 20.044 1.00 54.16 95 ASN A C 1
ATOM 743 O O . ASN A 1 95 ? 2.966 -19.222 19.807 1.00 54.16 95 ASN A O 1
ATOM 747 N N . THR A 1 96 ? 0.881 -19.954 20.107 1.00 73.44 96 THR A N 1
ATOM 748 C CA . THR A 1 96 ? 1.183 -21.345 19.750 1.00 73.44 96 THR A CA 1
ATOM 749 C C . THR A 1 96 ? 0.993 -21.564 18.248 1.00 73.44 96 THR A C 1
ATOM 751 O O . THR A 1 96 ? -0.082 -21.288 17.720 1.00 73.44 96 THR A O 1
ATOM 754 N N . TRP A 1 97 ? 1.989 -22.153 17.580 1.00 69.81 97 TRP A N 1
ATOM 755 C CA . TRP A 1 97 ? 1.977 -22.484 16.143 1.00 69.81 97 TRP A CA 1
ATOM 756 C C . TRP A 1 97 ? 0.671 -23.142 15.671 1.00 69.81 97 TRP A C 1
ATOM 758 O O . TRP A 1 97 ? 0.051 -22.704 14.705 1.00 69.81 97 TRP A O 1
ATOM 768 N N . ASN A 1 98 ? 0.183 -24.130 16.426 1.00 74.56 98 ASN A N 1
ATOM 769 C CA . ASN A 1 98 ? -1.060 -24.840 16.116 1.00 74.56 98 ASN A CA 1
ATOM 770 C C . ASN A 1 98 ? -2.303 -23.939 16.177 1.00 74.56 98 ASN A C 1
ATOM 772 O O . ASN A 1 98 ? -3.261 -24.162 15.440 1.00 74.56 98 ASN A O 1
ATOM 776 N N . GLN A 1 99 ? -2.311 -22.925 17.046 1.00 71.56 99 GLN A N 1
ATOM 777 C CA . GLN A 1 99 ? -3.404 -21.954 17.120 1.00 71.56 99 GLN A CA 1
ATOM 778 C C . GLN A 1 99 ? -3.323 -20.944 15.974 1.00 71.56 99 GLN A C 1
ATOM 780 O O . GLN A 1 99 ? -4.357 -20.641 15.383 1.00 71.56 99 GLN A O 1
ATOM 785 N N . THR A 1 100 ? -2.121 -20.498 15.598 1.00 74.88 100 THR A N 1
ATOM 786 C CA . THR A 1 100 ? -1.907 -19.639 14.424 1.00 74.88 100 THR A CA 1
ATOM 787 C C . THR A 1 100 ? -2.344 -20.340 13.140 1.00 74.88 100 THR A C 1
ATOM 789 O O . THR A 1 100 ? -3.144 -19.782 12.395 1.00 74.88 100 THR A O 1
ATOM 792 N N . LEU A 1 101 ? -1.923 -21.590 12.915 1.00 77.06 101 LEU A N 1
ATOM 793 C CA . LEU A 1 101 ? -2.345 -22.385 11.756 1.00 77.06 101 LEU A CA 1
ATOM 794 C C . LEU A 1 101 ? -3.845 -22.653 11.738 1.00 77.06 101 LEU A C 1
ATOM 796 O O . LEU A 1 101 ? -4.471 -22.532 10.690 1.00 77.06 101 LEU A O 1
ATOM 800 N N . ARG A 1 102 ? -4.451 -22.974 12.888 1.00 73.50 102 ARG A N 1
ATOM 801 C CA . ARG A 1 102 ? -5.914 -23.100 12.985 1.00 73.50 102 ARG A CA 1
ATOM 802 C C . ARG A 1 102 ? -6.618 -21.775 12.697 1.00 73.50 102 ARG A C 1
ATOM 804 O O . ARG A 1 102 ? -7.688 -21.791 12.097 1.00 73.50 102 ARG A O 1
ATOM 811 N N . GLY A 1 103 ? -6.038 -20.648 13.106 1.00 68.75 103 GLY A N 1
ATOM 812 C CA . GLY A 1 103 ? -6.527 -19.307 12.789 1.00 68.75 103 GLY A CA 1
ATOM 813 C C . GLY A 1 103 ? -6.485 -19.025 11.288 1.00 68.75 103 GLY A C 1
ATOM 814 O O . GLY A 1 103 ? -7.520 -18.720 10.706 1.00 68.75 103 GLY A O 1
ATOM 815 N N . VAL A 1 104 ? -5.325 -19.223 10.655 1.00 76.62 104 VAL A N 1
ATOM 816 C CA . VAL A 1 104 ? -5.129 -19.065 9.202 1.00 76.62 104 VAL A CA 1
ATOM 817 C C . VAL A 1 104 ? -6.041 -20.009 8.416 1.00 76.62 104 VAL A C 1
ATOM 819 O O . VAL A 1 104 ? -6.720 -19.584 7.489 1.00 76.62 104 VAL A O 1
ATOM 822 N N . SER A 1 105 ? -6.135 -21.275 8.826 1.00 74.50 105 SER A N 1
ATOM 823 C CA . SER A 1 105 ? -7.020 -22.269 8.212 1.00 74.50 105 SER A CA 1
ATOM 824 C C . SER A 1 105 ? -8.488 -21.849 8.290 1.00 74.50 105 SER A C 1
ATOM 826 O O . SER A 1 105 ? -9.196 -21.913 7.289 1.00 74.50 105 SER A O 1
ATOM 828 N N . LYS A 1 106 ? -8.949 -21.344 9.440 1.00 67.12 106 LYS A N 1
ATOM 829 C CA . LYS A 1 106 ? -10.308 -20.799 9.560 1.00 67.12 106 LYS A CA 1
ATOM 830 C C . LYS A 1 106 ? -10.507 -19.554 8.694 1.00 67.12 106 LYS A C 1
ATOM 832 O O . LYS A 1 106 ? -11.561 -19.442 8.087 1.00 67.12 106 LYS A O 1
ATOM 837 N N . MET A 1 107 ? -9.522 -18.659 8.602 1.00 67.38 107 MET A N 1
ATOM 838 C CA . MET A 1 107 ? -9.594 -17.481 7.726 1.00 67.38 107 MET A CA 1
ATOM 839 C C . MET A 1 107 ? -9.696 -17.863 6.240 1.00 67.38 107 MET A C 1
ATOM 841 O O . MET A 1 107 ? -10.418 -17.201 5.505 1.00 67.38 107 MET A O 1
ATOM 845 N N . LEU A 1 108 ? -9.014 -18.932 5.809 1.00 71.44 108 LEU A N 1
ATOM 846 C CA . LEU A 1 108 ? -8.999 -19.383 4.412 1.00 71.44 108 LEU A CA 1
ATOM 847 C C . LEU A 1 108 ? -10.158 -20.311 4.032 1.00 71.44 108 LEU A C 1
ATOM 849 O O . LEU A 1 108 ? -10.502 -20.372 2.861 1.00 71.44 108 LEU A O 1
ATOM 853 N N . LEU A 1 109 ? -10.727 -21.068 4.974 1.00 71.62 109 LEU A N 1
ATOM 854 C CA . LEU A 1 109 ? -11.700 -22.130 4.665 1.00 71.62 109 LEU A CA 1
ATOM 855 C C . LEU A 1 109 ? -13.115 -21.842 5.176 1.00 71.62 109 LEU A C 1
ATOM 857 O O . LEU A 1 109 ? -14.053 -22.541 4.799 1.00 71.62 109 LEU A O 1
ATOM 861 N N . ARG A 1 110 ? -13.292 -20.863 6.071 1.00 65.31 110 ARG A N 1
ATOM 862 C CA . ARG A 1 110 ? -14.582 -20.575 6.711 1.00 65.31 110 ARG A CA 1
ATOM 863 C C . ARG A 1 110 ? -15.134 -19.228 6.245 1.00 65.31 110 ARG A C 1
ATOM 865 O O . ARG A 1 110 ? -15.221 -18.291 7.033 1.00 65.31 110 ARG A O 1
ATOM 872 N N . TYR A 1 111 ? -15.550 -19.159 4.986 1.00 63.44 111 TYR A N 1
ATOM 873 C CA . TYR A 1 111 ? -16.334 -18.045 4.454 1.00 63.44 111 TYR A CA 1
ATOM 874 C C . TYR A 1 111 ? -17.750 -18.528 4.092 1.00 63.44 111 TYR A C 1
ATOM 876 O O . TYR A 1 111 ? -17.896 -19.512 3.364 1.00 63.44 111 TYR A O 1
ATOM 884 N N . PRO A 1 112 ? -18.819 -17.900 4.608 1.00 70.50 112 PRO A N 1
ATOM 88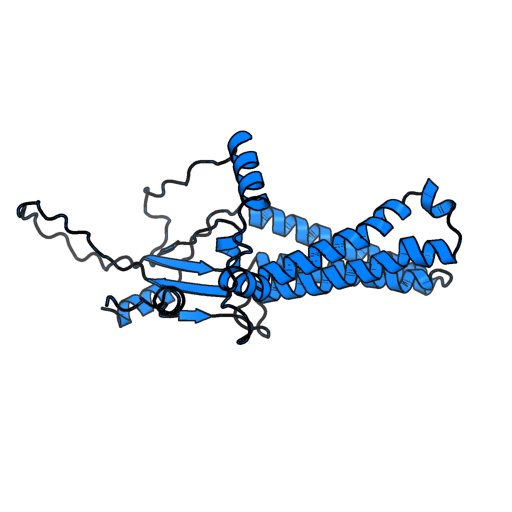5 C CA . PRO A 1 112 ? -20.178 -18.202 4.181 1.00 70.50 112 PRO A CA 1
ATOM 886 C C . PRO A 1 112 ? -20.497 -17.467 2.866 1.00 70.50 112 PRO A C 1
ATOM 888 O O . PRO A 1 112 ? -21.366 -16.613 2.843 1.00 70.50 112 PRO A O 1
ATOM 891 N N . VAL A 1 113 ? -19.828 -17.825 1.761 1.00 69.88 113 VAL A N 1
ATOM 892 C CA . VAL A 1 113 ? -20.092 -17.269 0.400 1.00 69.88 113 VAL A CA 1
ATOM 893 C C . VAL A 1 113 ? -21.493 -17.573 -0.140 1.00 69.88 113 VAL A C 1
ATOM 895 O O . VAL A 1 113 ? -21.876 -17.136 -1.213 1.00 69.88 113 VAL A O 1
ATOM 898 N N . TRP A 1 114 ? -22.248 -18.402 0.574 1.00 71.06 114 TRP A N 1
ATOM 899 C CA . TRP A 1 114 ? -23.638 -18.713 0.257 1.00 71.06 114 TRP A CA 1
ATOM 900 C C . TRP A 1 114 ? -24.610 -17.717 0.903 1.00 71.06 114 TRP A C 1
ATOM 902 O O . TRP A 1 114 ? -25.803 -17.745 0.612 1.00 71.06 114 TRP A O 1
ATOM 912 N N . ASP A 1 115 ? -24.117 -16.862 1.800 1.00 76.00 115 ASP A N 1
ATOM 913 C CA . ASP A 1 115 ? -24.892 -15.827 2.468 1.00 76.00 115 ASP A CA 1
ATOM 914 C C . ASP A 1 115 ? -24.708 -14.498 1.723 1.00 76.00 115 ASP A C 1
ATOM 916 O O . ASP A 1 115 ? -23.714 -13.791 1.888 1.00 76.00 115 ASP A O 1
ATOM 920 N N . VAL A 1 116 ? -25.707 -14.141 0.913 1.00 71.31 116 VAL A N 1
ATOM 921 C CA . VAL A 1 116 ? -25.715 -12.894 0.133 1.00 71.31 116 VAL A CA 1
ATOM 922 C C . VAL A 1 116 ? -25.531 -11.667 1.034 1.00 71.31 116 VAL A C 1
ATOM 924 O O . VAL A 1 116 ? -24.901 -10.690 0.631 1.00 71.31 116 VAL A O 1
ATOM 927 N N . SER A 1 117 ? -26.033 -11.698 2.272 1.00 70.50 117 SER A N 1
ATOM 928 C CA . SER A 1 117 ? -25.860 -10.593 3.216 1.00 70.50 117 SER A CA 1
ATOM 929 C C . SER A 1 117 ? -24.416 -10.471 3.702 1.00 70.50 117 SER A C 1
ATOM 931 O O . SER A 1 117 ? -23.932 -9.350 3.882 1.00 70.50 117 SER A O 1
ATOM 933 N N . TYR A 1 118 ? -23.708 -11.591 3.876 1.00 69.44 118 TYR A N 1
ATOM 934 C CA . TYR A 1 118 ? -22.275 -11.593 4.174 1.00 69.44 118 TYR A CA 1
ATOM 935 C C . TYR A 1 118 ? -21.469 -10.991 3.020 1.00 69.44 118 TYR A C 1
ATOM 937 O O . TYR A 1 118 ? -20.658 -10.091 3.249 1.00 69.44 118 TYR A O 1
ATOM 945 N N . ASP A 1 119 ? -21.734 -11.418 1.786 1.00 69.56 119 ASP A N 1
ATOM 946 C CA . ASP A 1 119 ? -21.002 -10.943 0.609 1.00 69.56 119 ASP A CA 1
ATOM 947 C C . ASP A 1 119 ? -21.206 -9.442 0.380 1.00 69.56 119 ASP A C 1
ATOM 949 O O . ASP A 1 119 ? -20.241 -8.691 0.207 1.00 69.56 119 ASP A O 1
ATOM 953 N N . VAL A 1 120 ? -22.453 -8.972 0.480 1.00 71.12 120 VAL A N 1
ATOM 954 C CA . VAL A 1 120 ? -22.786 -7.542 0.413 1.00 71.12 120 VAL A CA 1
ATOM 955 C C . VAL A 1 120 ? -22.051 -6.779 1.521 1.00 71.12 120 VAL A C 1
ATOM 957 O O . VAL A 1 120 ? -21.373 -5.785 1.250 1.00 71.12 120 VAL A O 1
ATOM 960 N N . ALA A 1 121 ? -22.098 -7.253 2.768 1.00 68.94 121 ALA A N 1
ATOM 961 C CA . ALA A 1 121 ? -21.438 -6.574 3.882 1.00 68.94 121 ALA A CA 1
ATOM 962 C C . ALA A 1 121 ? -19.910 -6.471 3.713 1.00 68.94 121 ALA A C 1
ATOM 964 O O . ALA A 1 121 ? -19.317 -5.455 4.095 1.00 68.94 121 ALA A O 1
ATOM 965 N N . VAL A 1 122 ? -19.276 -7.499 3.144 1.00 68.81 122 VAL A N 1
ATOM 966 C CA . VAL A 1 122 ? -17.830 -7.535 2.889 1.00 68.81 122 VAL A CA 1
ATOM 967 C C . VAL A 1 122 ? -17.450 -6.588 1.749 1.00 68.81 122 VAL A C 1
ATOM 969 O O . VAL A 1 122 ? -16.528 -5.789 1.921 1.00 68.81 122 VAL A O 1
ATOM 972 N N . VAL A 1 123 ? -18.182 -6.597 0.630 1.00 74.62 123 VAL A N 1
ATOM 973 C CA . VAL A 1 123 ? -17.896 -5.741 -0.538 1.00 74.62 123 VAL A CA 1
ATOM 974 C C . VAL A 1 123 ? -18.074 -4.252 -0.219 1.00 74.62 123 VAL A C 1
ATOM 976 O O . VAL A 1 123 ? -17.291 -3.428 -0.689 1.00 74.62 123 VAL A O 1
ATOM 979 N N . PHE A 1 124 ? -19.033 -3.895 0.640 1.00 76.69 124 PHE A N 1
ATOM 980 C CA . PHE A 1 124 ? -19.252 -2.508 1.077 1.00 76.69 124 PHE A CA 1
ATOM 981 C C . PHE A 1 124 ? -18.420 -2.096 2.307 1.00 76.69 124 PHE A C 1
ATOM 983 O O . PHE A 1 124 ? -18.583 -0.991 2.838 1.00 76.69 124 PHE A O 1
ATOM 990 N N . SER A 1 125 ? -17.498 -2.946 2.770 1.00 81.25 125 SER A N 1
ATOM 991 C CA . SER A 1 125 ? -16.558 -2.594 3.834 1.00 81.25 125 SER A CA 1
ATOM 992 C C . SER A 1 125 ? -15.317 -1.905 3.266 1.00 81.25 125 SER A C 1
ATOM 994 O O . SER A 1 125 ? -14.536 -2.499 2.522 1.00 81.25 125 SER A O 1
ATOM 996 N N . ILE A 1 126 ? -15.069 -0.663 3.695 1.00 83.69 126 ILE A N 1
ATOM 997 C CA . ILE A 1 126 ? -13.884 0.129 3.305 1.00 83.69 126 ILE A CA 1
ATOM 998 C C . ILE A 1 126 ? -12.586 -0.644 3.547 1.00 83.69 126 ILE A C 1
ATOM 1000 O O . ILE A 1 126 ? -11.684 -0.628 2.715 1.00 83.69 126 ILE A O 1
ATOM 1004 N N . GLY A 1 127 ? -12.496 -1.340 4.683 1.00 84.31 127 GLY A N 1
ATOM 1005 C CA . GLY A 1 127 ? -11.305 -2.102 5.039 1.00 84.31 127 GLY A CA 1
ATOM 1006 C C . GLY A 1 127 ? -11.049 -3.279 4.096 1.00 84.31 127 GLY A C 1
ATOM 1007 O O . GLY A 1 127 ? -9.889 -3.594 3.842 1.00 84.31 127 GLY A O 1
ATOM 1008 N N . PHE A 1 128 ? -12.103 -3.909 3.568 1.00 85.88 128 PHE A N 1
ATOM 1009 C CA . PHE A 1 128 ? -11.980 -4.980 2.580 1.00 85.88 128 PHE A CA 1
ATOM 1010 C C . PHE A 1 128 ? -11.561 -4.421 1.221 1.00 85.88 128 PHE A C 1
ATOM 1012 O O . PHE A 1 128 ? -10.585 -4.900 0.656 1.00 85.88 128 PHE A O 1
ATOM 1019 N N . LEU A 1 129 ? -12.217 -3.356 0.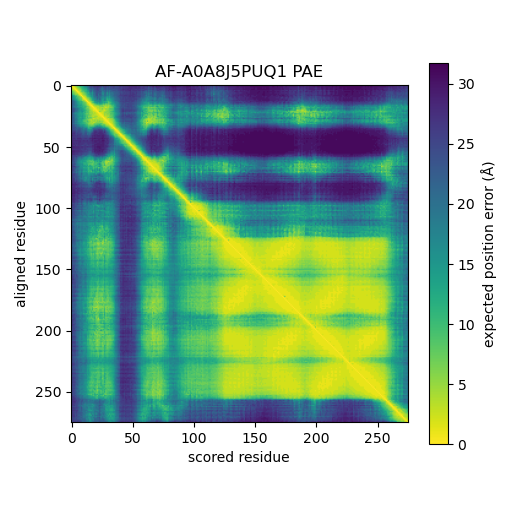748 1.00 89.00 129 LEU A N 1
ATOM 1020 C CA . LEU A 1 129 ? -11.855 -2.670 -0.498 1.00 89.00 129 LEU A CA 1
ATOM 1021 C C . LEU A 1 129 ? -10.392 -2.202 -0.490 1.00 89.00 129 LEU A C 1
ATOM 1023 O O . LEU A 1 129 ? -9.681 -2.404 -1.472 1.00 89.00 129 LEU A O 1
ATOM 1027 N N . ALA A 1 130 ? -9.922 -1.648 0.635 1.00 90.81 130 ALA A N 1
ATOM 1028 C CA . ALA A 1 130 ? -8.526 -1.254 0.816 1.00 90.81 130 ALA A CA 1
ATOM 1029 C C . ALA A 1 130 ? -7.574 -2.451 0.667 1.00 90.81 130 ALA A C 1
ATOM 1031 O O . ALA A 1 130 ? -6.634 -2.409 -0.124 1.00 90.81 130 ALA A O 1
ATOM 1032 N N . CYS A 1 131 ? -7.846 -3.548 1.383 1.00 91.44 131 CYS A N 1
ATOM 1033 C CA . CYS A 1 131 ? -7.041 -4.765 1.301 1.00 91.44 131 CYS A CA 1
ATOM 1034 C C . CYS A 1 131 ? -7.050 -5.370 -0.110 1.00 91.44 131 CYS A C 1
ATOM 1036 O O . CYS A 1 131 ? -5.988 -5.729 -0.603 1.00 91.44 131 CYS A O 1
ATOM 1038 N N . SER A 1 132 ? -8.202 -5.435 -0.777 1.00 91.62 132 SER A N 1
ATOM 1039 C CA . SER A 1 132 ? -8.325 -5.972 -2.138 1.00 91.62 132 SER A CA 1
ATOM 1040 C C . SER A 1 132 ? -7.545 -5.138 -3.158 1.00 91.62 132 SER A C 1
ATOM 1042 O O . SER A 1 132 ? -6.798 -5.701 -3.959 1.00 91.62 132 SER A O 1
ATOM 1044 N N . ALA A 1 133 ? -7.642 -3.804 -3.089 1.00 94.38 133 ALA A N 1
ATOM 1045 C CA . ALA A 1 133 ? -6.848 -2.902 -3.925 1.00 94.38 133 ALA A CA 1
ATOM 1046 C C . ALA A 1 133 ? -5.341 -3.065 -3.665 1.00 94.38 133 ALA A C 1
ATOM 1048 O O . ALA A 1 133 ? -4.553 -3.114 -4.610 1.00 94.38 133 ALA A O 1
ATOM 1049 N N . GLN A 1 134 ? -4.940 -3.216 -2.397 1.00 95.38 134 GLN A N 1
ATOM 1050 C CA . GLN A 1 134 ? -3.544 -3.459 -2.037 1.00 95.38 134 GLN A CA 1
ATOM 1051 C C . GLN A 1 134 ? -3.034 -4.803 -2.543 1.00 95.38 134 GLN A C 1
ATOM 1053 O O . GLN A 1 134 ? -1.917 -4.868 -3.041 1.00 95.38 134 GLN A O 1
ATOM 1058 N N . THR A 1 135 ? -3.818 -5.872 -2.403 1.00 94.81 135 THR A N 1
ATOM 1059 C CA . THR A 1 135 ? -3.432 -7.207 -2.865 1.00 94.81 135 THR A CA 1
ATOM 1060 C C . THR A 1 135 ? -3.261 -7.212 -4.376 1.00 94.81 135 THR A C 1
ATOM 1062 O O . THR A 1 135 ? -2.213 -7.635 -4.850 1.00 94.81 135 THR A O 1
ATOM 1065 N N . PHE A 1 136 ? -4.225 -6.666 -5.122 1.00 95.44 136 PHE A N 1
ATOM 1066 C CA . PHE A 1 136 ? -4.105 -6.522 -6.573 1.00 95.44 136 PHE A CA 1
ATOM 1067 C C . PHE A 1 136 ? -2.871 -5.694 -6.961 1.00 95.44 136 PHE A C 1
ATOM 1069 O O . PHE A 1 136 ? -2.049 -6.145 -7.760 1.00 95.44 136 PHE A O 1
ATOM 1076 N N . GLY A 1 137 ? -2.704 -4.518 -6.346 1.00 96.00 137 GLY A N 1
ATOM 1077 C CA . GLY A 1 137 ? -1.564 -3.641 -6.602 1.00 96.00 137 GLY A CA 1
ATOM 1078 C C . GLY A 1 137 ? -0.225 -4.321 -6.312 1.00 96.00 137 GLY A C 1
ATOM 1079 O O . GLY A 1 137 ? 0.677 -4.277 -7.143 1.00 96.00 137 GLY A O 1
ATOM 1080 N N . ALA A 1 138 ? -0.113 -5.028 -5.184 1.00 95.25 138 ALA A N 1
ATOM 1081 C CA . ALA A 1 138 ? 1.093 -5.756 -4.799 1.00 95.25 138 ALA A CA 1
ATOM 1082 C C . ALA A 1 138 ? 1.427 -6.886 -5.771 1.00 95.25 138 ALA A C 1
ATOM 1084 O O . ALA A 1 138 ? 2.585 -7.026 -6.152 1.00 95.25 138 ALA A O 1
ATOM 1085 N N . THR A 1 139 ? 0.432 -7.670 -6.193 1.00 95.38 139 THR A N 1
ATOM 1086 C CA . THR A 1 139 ? 0.640 -8.772 -7.139 1.00 95.38 139 THR A CA 1
ATOM 1087 C C . THR A 1 139 ? 1.188 -8.272 -8.473 1.00 95.38 139 THR A C 1
ATOM 1089 O O . THR A 1 139 ? 2.107 -8.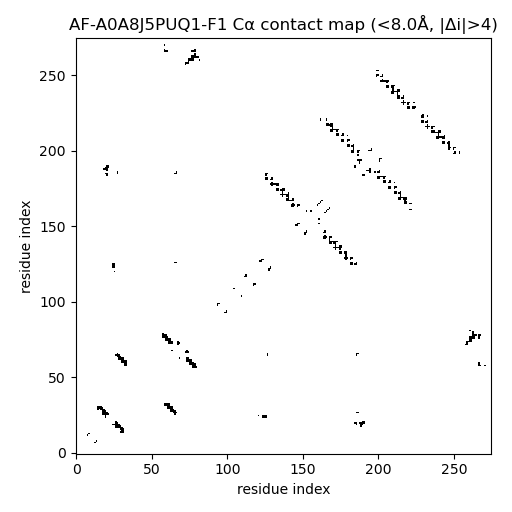882 -9.013 1.00 95.38 139 THR A O 1
ATOM 1092 N N . VAL A 1 140 ? 0.674 -7.149 -8.983 1.00 96.25 140 VAL A N 1
ATOM 1093 C CA . VAL A 1 140 ? 1.166 -6.553 -10.233 1.00 96.25 140 VAL A CA 1
ATOM 1094 C C . VAL A 1 140 ? 2.538 -5.901 -10.036 1.00 96.25 140 VAL A C 1
ATOM 1096 O O . VAL A 1 140 ? 3.453 -6.166 -10.813 1.00 96.25 140 VAL A O 1
ATOM 1099 N N . PHE A 1 141 ? 2.722 -5.114 -8.969 1.00 95.81 141 PHE A N 1
ATOM 1100 C CA . PHE A 1 141 ? 3.994 -4.448 -8.658 1.00 95.81 141 PHE A CA 1
ATOM 1101 C C . PHE A 1 141 ? 5.154 -5.443 -8.503 1.00 95.81 141 PHE A C 1
ATOM 1103 O O . PHE A 1 141 ? 6.295 -5.155 -8.859 1.00 95.81 141 PHE A O 1
ATOM 1110 N N . TRP A 1 142 ? 4.871 -6.636 -7.978 1.00 94.69 142 TRP A N 1
ATOM 1111 C CA . TRP A 1 142 ? 5.871 -7.675 -7.749 1.00 94.69 142 TRP A CA 1
ATOM 1112 C C . TRP A 1 142 ? 6.555 -8.160 -9.035 1.00 94.69 142 TRP A C 1
ATOM 1114 O O . TRP A 1 142 ? 7.723 -8.545 -8.986 1.00 94.69 142 TRP A O 1
ATOM 1124 N N . ILE A 1 143 ? 5.881 -8.062 -10.189 1.00 95.56 143 ILE A N 1
ATOM 1125 C CA . ILE A 1 143 ? 6.469 -8.354 -11.508 1.00 95.56 143 ILE A CA 1
ATOM 1126 C C . ILE A 1 143 ? 7.689 -7.456 -11.742 1.00 95.56 143 ILE A C 1
ATOM 1128 O O . ILE A 1 143 ? 8.763 -7.951 -12.083 1.00 95.56 143 ILE A O 1
ATOM 1132 N N . SER A 1 144 ? 7.551 -6.158 -11.467 1.00 94.12 144 SER A N 1
ATOM 1133 C CA . SER A 1 144 ? 8.644 -5.190 -11.561 1.00 94.12 144 SER A CA 1
ATOM 1134 C C . SER A 1 144 ? 9.760 -5.464 -10.561 1.00 94.12 144 SER A C 1
ATOM 1136 O O . SER A 1 144 ? 10.929 -5.283 -10.877 1.00 94.12 144 SER A O 1
ATOM 1138 N N . GLY A 1 145 ? 9.417 -5.945 -9.363 1.00 91.88 145 GLY A N 1
ATOM 1139 C CA . GLY A 1 145 ? 10.404 -6.345 -8.358 1.00 91.88 145 GLY A CA 1
ATOM 1140 C C . GLY A 1 145 ? 11.314 -7.483 -8.829 1.00 91.88 145 GLY A C 1
ATOM 1141 O O . GLY A 1 145 ? 12.516 -7.449 -8.574 1.00 91.88 145 GLY A O 1
ATOM 1142 N N . PHE A 1 146 ? 10.773 -8.469 -9.550 1.00 93.19 146 PHE A N 1
ATOM 1143 C CA . PHE A 1 146 ? 11.591 -9.528 -10.149 1.00 93.19 146 PHE A CA 1
ATOM 1144 C C . PHE A 1 146 ? 12.394 -9.052 -11.348 1.00 93.19 146 PHE A C 1
ATOM 1146 O O . PHE A 1 146 ? 13.564 -9.404 -11.478 1.00 93.19 146 PHE A O 1
ATOM 1153 N N . THR A 1 147 ? 11.781 -8.275 -12.236 1.00 94.44 147 THR A N 1
ATOM 1154 C CA . THR A 1 147 ? 12.450 -7.816 -13.459 1.00 94.44 147 THR A CA 1
ATOM 1155 C C . THR A 1 147 ? 13.526 -6.772 -13.178 1.00 94.44 147 THR A C 1
ATOM 1157 O O . THR A 1 147 ? 14.432 -6.633 -13.991 1.00 94.44 147 THR A O 1
ATOM 1160 N N . ALA A 1 148 ? 13.506 -6.135 -12.001 1.00 92.06 148 ALA A N 1
ATOM 1161 C CA . ALA A 1 148 ? 14.569 -5.262 -11.500 1.00 92.06 148 ALA A CA 1
ATOM 1162 C C . ALA A 1 148 ? 15.908 -5.976 -11.233 1.00 92.06 148 ALA A C 1
ATOM 1164 O O . ALA A 1 148 ? 16.926 -5.311 -11.035 1.00 92.06 148 ALA A O 1
ATOM 1165 N N . LEU A 1 149 ? 15.934 -7.314 -11.164 1.00 93.69 149 LEU A N 1
ATOM 1166 C CA . LEU A 1 149 ? 17.171 -8.053 -10.912 1.00 93.69 149 LEU A CA 1
ATOM 1167 C C . LEU A 1 149 ? 18.176 -7.793 -12.047 1.00 93.69 149 LEU A C 1
ATOM 1169 O O . LEU A 1 149 ? 17.821 -8.019 -13.206 1.00 93.69 149 LEU A O 1
ATOM 1173 N N . PRO A 1 150 ? 19.437 -7.408 -11.753 1.00 91.88 150 PRO A N 1
ATOM 1174 C CA . PRO A 1 150 ? 20.389 -6.996 -12.786 1.00 91.88 150 PRO A CA 1
ATOM 1175 C C . PRO A 1 150 ? 20.557 -7.986 -13.953 1.00 91.88 150 PRO A C 1
ATOM 1177 O O . PRO A 1 150 ? 20.580 -7.537 -15.096 1.00 91.88 150 PRO A O 1
ATOM 1180 N N . PRO A 1 151 ? 20.609 -9.321 -13.738 1.00 92.50 151 PRO A N 1
ATOM 1181 C CA . PRO A 1 151 ? 20.701 -10.271 -14.851 1.00 92.50 151 PRO A CA 1
ATOM 1182 C C . PRO A 1 151 ? 19.480 -10.255 -15.783 1.00 92.50 151 PRO A C 1
ATOM 1184 O O . PRO A 1 151 ? 19.617 -10.484 -16.983 1.00 92.50 151 PRO A O 1
ATOM 1187 N N . ILE A 1 152 ? 18.289 -9.995 -15.235 1.00 92.75 152 ILE A N 1
ATOM 1188 C CA . ILE A 1 152 ? 17.035 -9.965 -15.991 1.00 92.75 152 ILE A CA 1
ATOM 1189 C C . ILE A 1 152 ? 16.925 -8.629 -16.715 1.00 92.75 152 ILE A C 1
ATOM 1191 O O . ILE A 1 152 ? 16.787 -8.626 -17.934 1.00 92.75 152 ILE A O 1
ATOM 1195 N N . LEU A 1 153 ? 17.059 -7.516 -15.987 1.00 91.94 153 LEU A N 1
ATOM 1196 C CA . LEU A 1 153 ? 16.899 -6.166 -16.524 1.00 91.94 153 LEU A CA 1
ATOM 1197 C C . LEU A 1 153 ? 17.844 -5.896 -17.701 1.00 91.94 153 LEU A C 1
ATOM 1199 O O . LEU A 1 153 ? 17.400 -5.450 -18.753 1.00 91.94 153 LEU A O 1
ATOM 1203 N N . ASN A 1 154 ? 19.123 -6.265 -17.565 1.00 91.94 154 ASN A N 1
ATOM 1204 C CA . ASN A 1 154 ? 20.140 -6.057 -18.605 1.00 91.94 154 ASN A CA 1
ATOM 1205 C C . ASN A 1 154 ? 19.910 -6.899 -19.873 1.00 91.94 154 ASN A C 1
ATOM 1207 O O . ASN A 1 154 ? 20.555 -6.660 -20.892 1.00 91.94 154 ASN A O 1
ATOM 1211 N N . SER A 1 155 ? 19.026 -7.898 -19.807 1.00 92.06 155 SER A N 1
ATOM 1212 C CA . SER A 1 155 ? 18.685 -8.773 -20.932 1.00 92.06 155 SER A CA 1
ATOM 1213 C C . SER A 1 155 ? 17.404 -8.337 -21.656 1.00 92.06 155 SER A C 1
ATOM 1215 O O . SER A 1 155 ? 17.030 -8.948 -22.660 1.00 92.06 155 SER A O 1
ATOM 1217 N N . LEU A 1 156 ? 16.697 -7.318 -21.155 1.00 91.44 156 LEU A N 1
ATOM 1218 C CA . LEU A 1 156 ? 15.437 -6.856 -21.732 1.00 91.44 156 LEU A CA 1
ATOM 1219 C C . LEU A 1 156 ? 15.677 -5.858 -22.869 1.00 91.44 156 LEU A C 1
ATOM 1221 O O . LEU A 1 156 ? 16.512 -4.964 -22.790 1.00 91.44 156 LEU A O 1
ATOM 1225 N N . SER A 1 157 ? 14.887 -5.987 -23.935 1.00 93.19 157 SER A N 1
ATOM 1226 C CA . SER A 1 157 ? 14.749 -4.918 -24.930 1.00 93.19 157 SER A CA 1
ATOM 1227 C C . SER A 1 157 ? 13.950 -3.749 -24.346 1.00 93.19 157 SER A C 1
ATOM 1229 O O . SER A 1 157 ? 13.118 -3.958 -23.465 1.00 93.19 157 SER A O 1
ATOM 1231 N N . THR A 1 158 ? 14.111 -2.534 -24.877 1.00 90.75 158 THR A N 1
ATOM 1232 C CA . THR A 1 158 ? 13.371 -1.349 -24.398 1.00 90.75 158 THR A CA 1
ATOM 1233 C C . THR A 1 158 ? 11.843 -1.539 -24.373 1.00 90.75 158 THR A C 1
ATOM 1235 O O . THR A 1 158 ? 11.221 -1.182 -23.372 1.00 90.75 158 THR A O 1
ATOM 1238 N N . PRO A 1 159 ? 11.189 -2.143 -25.392 1.00 92.69 159 PRO A N 1
ATOM 1239 C CA . PRO A 1 159 ? 9.755 -2.429 -25.309 1.00 92.69 159 PRO A CA 1
ATOM 1240 C C . PRO A 1 159 ? 9.404 -3.428 -24.200 1.00 92.69 159 PRO A C 1
ATOM 1242 O O . PRO A 1 159 ? 8.363 -3.292 -23.557 1.00 92.69 159 PRO A O 1
ATOM 1245 N N . ALA A 1 160 ? 10.267 -4.420 -23.960 1.00 92.94 160 ALA A N 1
ATOM 1246 C CA . ALA A 1 160 ? 10.066 -5.391 -22.893 1.00 92.94 160 ALA A CA 1
ATOM 1247 C C . ALA A 1 160 ? 10.234 -4.738 -21.515 1.00 92.94 160 ALA A C 1
ATOM 1249 O O . ALA A 1 160 ? 9.360 -4.904 -20.673 1.00 92.94 160 ALA A O 1
ATOM 1250 N N . GLU A 1 161 ? 11.279 -3.937 -21.304 1.00 93.44 161 GLU A N 1
ATOM 1251 C CA . GLU A 1 161 ? 11.502 -3.159 -20.078 1.00 93.44 161 GLU A CA 1
ATOM 1252 C C . GLU A 1 161 ? 10.294 -2.264 -19.751 1.00 93.44 161 GLU A C 1
ATOM 1254 O O . GLU A 1 161 ? 9.737 -2.323 -18.654 1.00 93.44 161 GLU A O 1
ATOM 1259 N N . ASN A 1 162 ? 9.795 -1.522 -20.742 1.00 94.12 162 ASN A N 1
ATOM 1260 C CA . ASN A 1 162 ? 8.579 -0.717 -20.614 1.00 94.12 162 ASN A CA 1
ATOM 1261 C C . ASN A 1 162 ? 7.359 -1.543 -20.176 1.00 94.12 162 ASN A C 1
ATOM 1263 O O . ASN A 1 162 ? 6.570 -1.090 -19.345 1.00 94.12 162 ASN A O 1
ATOM 1267 N N . GLY A 1 163 ? 7.208 -2.758 -20.707 1.00 93.69 163 GLY A N 1
ATOM 1268 C CA . GLY A 1 163 ? 6.071 -3.629 -20.418 1.00 93.69 163 GLY A CA 1
ATOM 1269 C C . GLY A 1 163 ? 6.151 -4.375 -19.083 1.00 93.69 163 GLY A C 1
ATOM 1270 O O . GLY A 1 163 ? 5.139 -4.476 -18.391 1.00 93.69 163 GLY A O 1
ATOM 1271 N N . VAL A 1 164 ? 7.318 -4.913 -18.715 1.00 95.00 164 VAL A N 1
ATOM 1272 C CA . VAL A 1 164 ? 7.461 -5.818 -17.555 1.00 95.00 164 VAL A CA 1
ATOM 1273 C C . VAL A 1 164 ? 8.142 -5.184 -16.346 1.00 95.00 164 VAL A C 1
ATOM 1275 O O . VAL A 1 164 ? 8.047 -5.733 -15.248 1.00 95.00 164 VAL A O 1
ATOM 1278 N N . TYR A 1 165 ? 8.816 -4.047 -16.523 1.00 94.94 165 TYR A N 1
ATOM 1279 C CA . TYR A 1 165 ? 9.469 -3.326 -15.436 1.00 94.94 165 TYR A CA 1
ATOM 1280 C C . TYR A 1 165 ? 8.752 -2.014 -15.107 1.00 94.94 165 TYR A C 1
ATOM 1282 O O . TYR A 1 165 ? 8.363 -1.829 -13.955 1.00 94.94 165 TYR A O 1
ATOM 1290 N N . TRP A 1 166 ? 8.488 -1.137 -16.079 1.00 95.56 166 TRP A N 1
ATOM 1291 C CA . TRP A 1 166 ? 7.893 0.181 -15.796 1.00 95.56 166 TRP A CA 1
ATOM 1292 C C . TRP A 1 166 ? 6.372 0.148 -15.606 1.00 95.56 166 TRP A C 1
ATOM 1294 O O . TRP A 1 166 ? 5.859 0.615 -14.586 1.00 95.56 166 TRP A O 1
ATOM 1304 N N . LEU A 1 167 ? 5.634 -0.453 -16.545 1.00 96.31 167 LEU A N 1
ATOM 1305 C CA . LEU A 1 167 ? 4.169 -0.498 -16.499 1.00 96.31 167 LEU A CA 1
ATOM 1306 C C . LEU A 1 167 ? 3.603 -1.140 -15.215 1.00 96.31 167 LEU A C 1
ATOM 1308 O O . LEU A 1 167 ? 2.682 -0.558 -14.629 1.00 96.31 167 LEU A O 1
ATOM 1312 N N . PRO A 1 168 ? 4.127 -2.278 -14.711 1.00 97.00 168 PRO A N 1
ATOM 1313 C CA . PRO A 1 168 ? 3.567 -2.884 -13.510 1.00 97.00 168 PRO A CA 1
ATOM 1314 C C . PRO A 1 168 ? 3.837 -2.056 -12.243 1.00 97.00 168 PRO A C 1
ATOM 1316 O O . PRO A 1 168 ? 3.028 -2.112 -11.317 1.00 97.00 168 PRO A O 1
ATOM 1319 N N . GLN A 1 169 ? 4.882 -1.214 -12.211 1.00 95.88 169 GLN A N 1
ATOM 1320 C CA . GLN A 1 169 ? 5.090 -0.255 -11.115 1.00 95.88 169 GLN A CA 1
ATOM 1321 C C . GLN A 1 169 ? 3.991 0.803 -11.083 1.00 95.88 169 GLN A C 1
ATOM 1323 O O . GLN A 1 169 ? 3.481 1.114 -10.008 1.00 95.88 169 GLN A O 1
ATOM 1328 N N . VAL A 1 170 ? 3.591 1.327 -12.247 1.00 97.25 170 VAL A N 1
ATOM 1329 C CA . VAL A 1 170 ? 2.506 2.315 -12.342 1.00 97.25 170 VAL A CA 1
ATOM 1330 C C . VAL A 1 170 ? 1.185 1.692 -11.903 1.00 97.25 170 VAL A C 1
ATOM 1332 O O . VAL A 1 170 ? 0.513 2.225 -11.022 1.00 97.25 170 VAL A O 1
ATOM 1335 N N . ILE A 1 171 ? 0.829 0.530 -12.456 1.00 96.88 171 ILE A N 1
ATOM 1336 C CA . ILE A 1 171 ? -0.427 -0.156 -12.114 1.00 96.88 171 ILE A CA 1
ATOM 1337 C C . ILE A 1 171 ? -0.435 -0.538 -10.629 1.00 96.88 171 ILE A C 1
ATOM 1339 O O . ILE A 1 171 ? -1.387 -0.234 -9.909 1.00 96.88 171 ILE A O 1
ATOM 1343 N N . GLY A 1 172 ? 0.644 -1.146 -10.141 1.00 96.19 172 GLY A N 1
ATOM 1344 C CA . GLY A 1 172 ? 0.768 -1.533 -8.743 1.00 96.19 172 GLY A CA 1
ATOM 1345 C C . GLY A 1 172 ? 0.716 -0.344 -7.783 1.00 96.19 172 GLY A C 1
ATOM 1346 O O . GLY A 1 172 ? -0.031 -0.362 -6.801 1.00 96.19 172 GLY A O 1
ATOM 1347 N N . GLY A 1 173 ? 1.434 0.728 -8.121 1.00 95.75 173 GLY A N 1
ATOM 1348 C CA . GLY A 1 173 ? 1.447 1.987 -7.387 1.00 95.75 173 GLY A CA 1
ATOM 1349 C C . GLY A 1 173 ? 0.064 2.635 -7.296 1.00 95.75 173 GLY A C 1
ATOM 1350 O O . GLY A 1 173 ? -0.344 3.037 -6.206 1.00 95.75 173 GLY A O 1
ATOM 1351 N N . THR A 1 174 ? -0.722 2.638 -8.379 1.00 96.88 174 THR A N 1
ATOM 1352 C CA . THR A 1 174 ? -2.112 3.135 -8.330 1.00 96.88 174 THR A CA 1
ATOM 1353 C C . THR A 1 174 ? -2.994 2.321 -7.378 1.00 96.88 174 THR A C 1
ATOM 1355 O O . THR A 1 174 ? -3.771 2.903 -6.618 1.00 96.88 174 THR A O 1
ATOM 1358 N N . GLY A 1 175 ? -2.826 0.994 -7.328 1.00 96.44 175 GLY A N 1
ATOM 1359 C CA . GLY A 1 175 ? -3.500 0.139 -6.344 1.00 96.44 175 GLY A CA 1
ATOM 1360 C C . GLY A 1 175 ? -3.122 0.493 -4.901 1.00 96.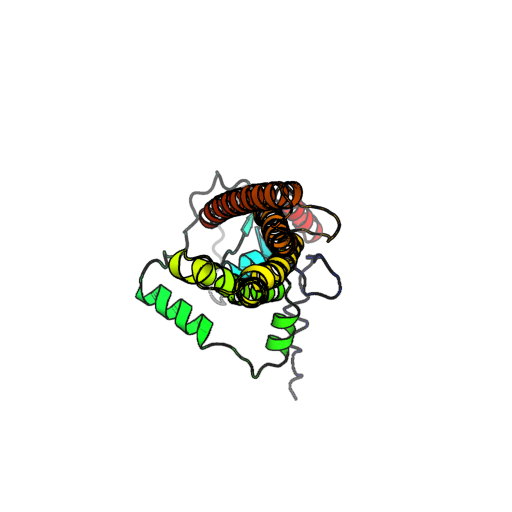44 175 GLY A C 1
ATOM 1361 O O . GLY A 1 175 ? -3.989 0.560 -4.024 1.00 96.44 175 GLY A O 1
ATOM 1362 N N . PHE A 1 176 ? -1.847 0.805 -4.654 1.00 96.81 176 PHE A N 1
ATOM 1363 C CA . PHE A 1 176 ? -1.379 1.281 -3.349 1.00 96.81 176 PHE A CA 1
ATOM 1364 C C . PHE A 1 176 ? -1.914 2.669 -2.984 1.00 96.81 176 PHE A C 1
ATOM 1366 O O . PHE A 1 176 ? -2.218 2.890 -1.811 1.00 96.81 176 PHE A O 1
ATOM 1373 N N . ILE A 1 177 ? -2.081 3.579 -3.951 1.00 97.62 177 ILE A N 1
ATOM 1374 C CA . ILE A 1 177 ? -2.713 4.891 -3.734 1.00 97.62 177 ILE A CA 1
ATOM 1375 C C . ILE A 1 177 ? -4.152 4.686 -3.259 1.00 97.62 177 ILE A C 1
ATOM 1377 O O . ILE A 1 177 ? -4.514 5.158 -2.181 1.00 97.62 177 ILE A O 1
ATOM 1381 N N . VAL A 1 178 ? -4.943 3.915 -4.014 1.00 96.19 178 VAL A N 1
ATOM 1382 C CA . VAL A 1 178 ? -6.347 3.624 -3.678 1.00 96.19 178 VAL A CA 1
ATOM 1383 C C . VAL A 1 178 ? -6.449 2.979 -2.298 1.00 96.19 178 VAL A C 1
ATOM 1385 O O . VAL A 1 178 ? -7.212 3.444 -1.450 1.00 96.19 178 VAL A O 1
ATOM 1388 N N . SER A 1 179 ? -5.643 1.947 -2.040 1.00 95.88 179 SER A N 1
ATOM 1389 C CA . SER A 1 179 ? -5.602 1.278 -0.740 1.00 95.88 179 SER A CA 1
ATOM 1390 C C . SER A 1 179 ? -5.282 2.245 0.404 1.00 95.88 179 SER A C 1
ATOM 1392 O O . SER A 1 179 ? -6.001 2.295 1.405 1.00 95.88 179 SER A O 1
ATOM 1394 N N . SER A 1 180 ? -4.225 3.045 0.255 1.00 94.62 180 SER A N 1
ATOM 1395 C CA . SER A 1 180 ? -3.755 3.954 1.301 1.00 94.62 180 SER A CA 1
ATOM 1396 C C . SER A 1 180 ? -4.798 5.021 1.623 1.00 94.62 180 SER A C 1
ATOM 1398 O O . SER A 1 180 ? -5.088 5.265 2.797 1.00 94.62 180 SER A O 1
ATOM 1400 N N . THR A 1 181 ? -5.449 5.585 0.601 1.00 93.81 181 THR A N 1
ATOM 1401 C CA . THR A 1 181 ? -6.570 6.517 0.777 1.00 93.81 181 THR A CA 1
ATOM 1402 C C . THR A 1 181 ? -7.740 5.857 1.508 1.00 93.81 181 THR A C 1
ATOM 1404 O O . THR A 1 181 ? -8.266 6.432 2.463 1.00 93.81 181 THR A O 1
ATOM 1407 N N . LEU A 1 182 ? -8.128 4.636 1.128 1.00 91.88 182 LEU A N 1
ATOM 1408 C CA . LEU A 1 182 ? -9.212 3.910 1.797 1.00 91.88 182 LEU A CA 1
ATOM 1409 C C . LEU A 1 182 ? -8.870 3.581 3.259 1.00 91.88 182 LEU A C 1
ATOM 1411 O O . LEU A 1 182 ? -9.719 3.743 4.136 1.00 91.88 182 LEU A O 1
ATOM 1415 N N . PHE A 1 183 ? -7.624 3.211 3.566 1.00 90.69 183 PHE A N 1
ATOM 1416 C CA . PHE A 1 183 ? -7.171 3.009 4.947 1.00 90.69 183 PHE A CA 1
ATOM 1417 C C . PHE A 1 183 ? -7.200 4.293 5.781 1.00 90.69 183 PHE A C 1
ATOM 1419 O O . PHE A 1 183 ? -7.550 4.241 6.964 1.00 90.69 183 PHE A O 1
ATOM 1426 N N . MET A 1 184 ? -6.869 5.444 5.188 1.00 90.06 184 MET A N 1
ATOM 1427 C CA . MET A 1 184 ? -7.029 6.742 5.851 1.00 90.06 184 MET A CA 1
ATOM 1428 C C . MET A 1 184 ? -8.507 7.065 6.091 1.00 90.06 184 MET A C 1
ATOM 1430 O O . MET A 1 184 ? -8.862 7.567 7.159 1.00 90.06 184 MET A O 1
ATOM 1434 N N . LEU A 1 185 ? -9.384 6.784 5.122 1.00 87.94 185 LEU A N 1
ATOM 1435 C CA . LEU A 1 185 ? -10.835 6.973 5.244 1.00 87.94 185 LEU A CA 1
ATOM 1436 C C . LEU A 1 185 ? -11.450 6.076 6.324 1.00 87.94 185 LEU A C 1
ATOM 1438 O O . LEU A 1 185 ? -12.321 6.526 7.061 1.00 87.94 185 LEU A O 1
ATOM 1442 N N . GLU A 1 186 ? -10.959 4.848 6.484 1.00 85.38 186 GLU A N 1
ATOM 1443 C CA . GLU A 1 186 ? -11.451 3.896 7.487 1.00 85.38 186 GLU A CA 1
ATOM 1444 C C . GLU A 1 186 ? -11.315 4.421 8.931 1.00 85.38 186 GLU A C 1
ATOM 1446 O O . GLU A 1 186 ? -12.153 4.127 9.788 1.00 85.38 186 GLU A O 1
ATOM 1451 N N . VAL A 1 187 ? -10.255 5.180 9.228 1.00 80.44 187 VAL A N 1
ATOM 1452 C CA . VAL A 1 187 ? -9.933 5.617 10.600 1.00 80.44 187 VAL A CA 1
ATOM 1453 C C . VAL A 1 187 ? -10.531 6.973 10.982 1.00 80.44 187 VAL A C 1
ATOM 1455 O O . VAL A 1 187 ? -10.789 7.220 12.172 1.00 80.44 187 VAL A O 1
ATOM 1458 N N . GLN A 1 188 ? -10.776 7.843 10.003 1.00 79.25 188 GLN A N 1
ATOM 1459 C CA . GLN A 1 188 ? -11.365 9.165 10.222 1.00 79.25 188 GLN A CA 1
ATOM 1460 C C . GLN A 1 188 ? -12.894 9.099 10.361 1.00 79.25 188 GLN A C 1
ATOM 1462 O O . GLN A 1 188 ? -13.533 8.127 9.967 1.00 79.25 188 GLN A O 1
ATOM 1467 N N . SER A 1 189 ? -13.489 10.098 11.018 1.00 71.19 189 SER A N 1
ATOM 1468 C CA . SER A 1 189 ? -14.944 10.153 11.242 1.00 71.19 189 SER A CA 1
ATOM 1469 C C . SER A 1 189 ? -15.707 10.634 10.014 1.00 71.19 189 SER A C 1
ATOM 1471 O O . SER A 1 189 ? -16.774 10.113 9.717 1.00 71.19 189 SER A O 1
ATOM 1473 N N . CYS A 1 190 ? -15.142 11.612 9.308 1.00 76.19 190 CYS A N 1
ATOM 1474 C CA . CYS A 1 190 ? -15.695 12.205 8.100 1.00 76.19 190 CYS A CA 1
ATOM 1475 C C . CYS A 1 190 ? -14.604 12.203 7.035 1.00 76.19 190 CYS A C 1
ATOM 1477 O O . CYS A 1 190 ? -13.454 12.469 7.363 1.00 76.19 190 CYS A O 1
ATOM 1479 N N . TRP A 1 191 ? -14.960 11.965 5.774 1.00 77.81 191 TRP A N 1
ATOM 1480 C CA . TRP A 1 191 ? -13.994 11.877 4.671 1.00 77.81 191 TRP A CA 1
ATOM 1481 C C . TRP A 1 191 ? -13.129 13.137 4.462 1.00 77.81 191 TRP A C 1
ATOM 1483 O O . TRP A 1 191 ? -12.036 13.033 3.916 1.00 77.81 191 TRP A O 1
ATOM 1493 N N . TYR A 1 192 ? -13.615 14.310 4.884 1.00 79.12 192 TYR A N 1
ATOM 1494 C CA . TYR A 1 192 ? -12.954 15.610 4.716 1.00 79.12 192 TYR A CA 1
ATOM 1495 C C . TYR A 1 192 ? -12.212 16.101 5.970 1.00 79.12 192 TYR A C 1
ATOM 1497 O O . TYR A 1 192 ? -11.562 17.143 5.916 1.00 79.12 192 TYR A O 1
ATOM 1505 N N . ILE A 1 193 ? -12.316 15.395 7.104 1.00 81.69 193 ILE A N 1
ATOM 1506 C CA . ILE A 1 193 ? -11.668 15.797 8.361 1.00 81.69 193 ILE A CA 1
ATOM 1507 C C . ILE A 1 193 ? -10.541 14.806 8.665 1.00 81.69 193 ILE A C 1
ATOM 1509 O O . ILE A 1 193 ? -10.826 13.704 9.147 1.00 81.69 193 ILE A O 1
ATOM 1513 N N . PRO A 1 194 ? -9.267 15.178 8.437 1.00 84.62 194 PRO A N 1
ATOM 1514 C CA . PRO A 1 194 ? -8.149 14.290 8.719 1.00 84.62 194 PRO A CA 1
ATOM 1515 C C . PRO A 1 194 ? -8.072 13.955 10.215 1.00 84.62 194 PRO A C 1
ATOM 1517 O O . PRO A 1 194 ? -8.427 14.764 11.072 1.00 84.62 194 PRO A O 1
ATOM 1520 N N . ALA A 1 195 ? -7.571 12.760 10.538 1.00 83.44 195 ALA A N 1
ATOM 1521 C CA . ALA A 1 195 ? -7.468 12.259 11.909 1.00 83.44 195 ALA A CA 1
ATOM 1522 C C . ALA A 1 195 ? -5.997 12.101 12.358 1.00 83.44 195 ALA A C 1
ATOM 1524 O O . ALA A 1 195 ? -5.561 10.978 12.627 1.00 83.44 195 ALA A O 1
ATOM 1525 N N . PRO A 1 196 ? -5.221 13.198 12.490 1.00 85.81 196 PRO A N 1
ATOM 1526 C CA . PRO A 1 196 ? -3.785 13.139 12.785 1.00 85.81 196 PRO A CA 1
ATOM 1527 C C . PRO A 1 196 ? -3.463 12.584 14.182 1.00 85.81 196 PRO A C 1
ATOM 1529 O O . PRO A 1 196 ? -2.327 12.214 14.448 1.00 85.81 196 PRO A O 1
ATOM 1532 N N . GLY A 1 197 ? -4.444 12.484 15.085 1.00 81.75 197 GLY A N 1
ATOM 1533 C CA . GLY A 1 197 ? -4.262 11.869 16.406 1.00 81.75 197 GLY A CA 1
ATOM 1534 C C . GLY A 1 197 ? -4.237 10.334 16.400 1.00 81.75 197 GLY A C 1
ATOM 1535 O O . GLY A 1 197 ? -4.056 9.723 17.450 1.00 81.75 197 GLY A O 1
ATOM 1536 N N . VAL A 1 198 ? -4.453 9.683 15.251 1.00 81.00 198 VAL A N 1
ATOM 1537 C CA . VAL A 1 198 ? -4.573 8.220 15.156 1.00 81.00 198 VAL A CA 1
ATOM 1538 C C . VAL A 1 198 ? -3.375 7.645 14.402 1.00 81.00 198 VAL A C 1
ATOM 1540 O O . VAL A 1 198 ? -3.173 7.968 13.235 1.00 81.00 198 VAL A O 1
ATOM 1543 N N . LEU A 1 199 ? -2.623 6.717 15.014 1.00 83.69 199 LEU A N 1
ATOM 1544 C CA . LEU A 1 199 ? -1.494 6.039 14.344 1.00 83.69 199 LEU A CA 1
ATOM 1545 C C . LEU A 1 199 ? -1.908 5.400 13.010 1.00 83.69 199 LEU A C 1
ATOM 1547 O O . LEU A 1 199 ? -1.197 5.506 12.018 1.00 83.69 199 LEU A O 1
ATOM 1551 N N . GLY A 1 200 ? -3.098 4.793 12.969 1.00 84.25 200 GLY A N 1
ATOM 1552 C CA . GLY A 1 200 ? -3.669 4.213 11.753 1.00 84.25 200 GLY A CA 1
ATOM 1553 C C . GLY A 1 200 ? -3.803 5.186 10.580 1.00 84.25 200 GLY A C 1
ATOM 1554 O O . GLY A 1 200 ? -3.696 4.754 9.436 1.00 84.25 200 GLY A O 1
ATOM 1555 N N . TRP A 1 201 ? -4.006 6.475 10.860 1.00 89.38 201 TRP A N 1
ATOM 1556 C CA . TRP A 1 201 ? -4.100 7.517 9.838 1.00 89.38 201 TRP A CA 1
ATOM 1557 C C . TRP A 1 201 ? -2.720 7.859 9.277 1.00 89.38 201 TRP A C 1
ATOM 1559 O O . TRP A 1 201 ? -2.565 7.930 8.063 1.00 89.38 201 TRP A O 1
ATOM 1569 N N . HIS A 1 202 ? -1.704 7.961 10.142 1.00 92.31 202 HIS A N 1
ATOM 1570 C CA . HIS A 1 202 ? -0.313 8.172 9.721 1.00 92.31 202 HIS A CA 1
ATOM 1571 C C . HIS A 1 202 ? 0.222 7.022 8.872 1.00 92.31 202 HIS A C 1
ATOM 1573 O O . HIS A 1 202 ? 0.899 7.275 7.885 1.00 92.31 202 HIS A O 1
ATOM 1579 N N . ILE A 1 203 ? -0.118 5.771 9.198 1.00 92.38 203 ILE A N 1
ATOM 1580 C CA . ILE A 1 203 ? 0.253 4.614 8.361 1.00 92.38 203 ILE A CA 1
ATOM 1581 C C . ILE A 1 203 ? -0.305 4.786 6.947 1.00 92.38 203 ILE A C 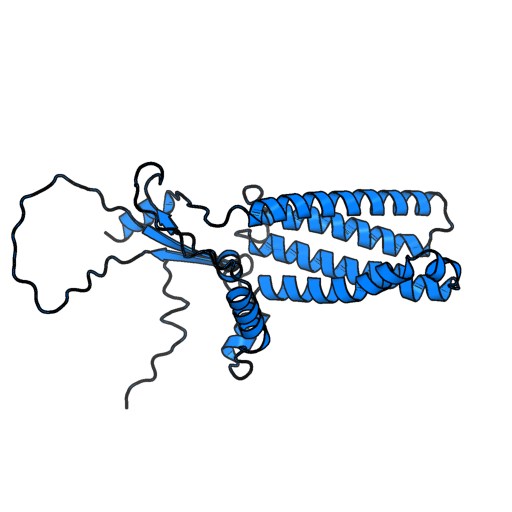1
ATOM 1583 O O . ILE A 1 203 ? 0.429 4.643 5.975 1.00 92.38 203 ILE A O 1
ATOM 1587 N N . GLY A 1 204 ? -1.592 5.127 6.832 1.00 92.88 204 GLY A N 1
ATOM 1588 C CA . GLY A 1 204 ? -2.218 5.391 5.539 1.00 92.88 204 GLY A CA 1
ATOM 1589 C C . GLY A 1 204 ? -1.583 6.578 4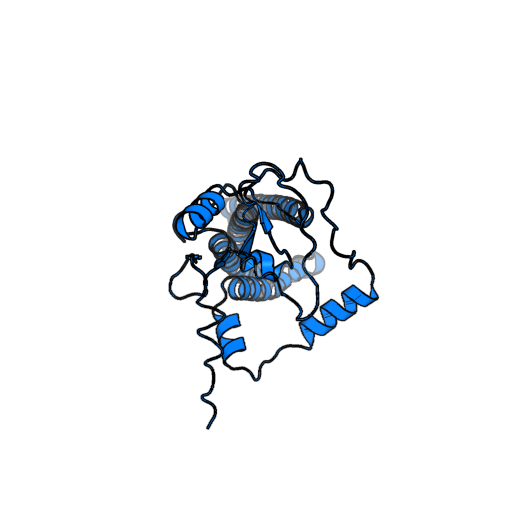.808 1.00 92.88 204 GLY A C 1
ATOM 1590 O O . GLY A 1 204 ? -1.324 6.474 3.617 1.00 92.88 204 GLY A O 1
ATOM 1591 N N . LEU A 1 205 ? -1.262 7.668 5.512 1.00 95.62 205 LEU A N 1
ATOM 1592 C CA . LEU A 1 205 ? -0.623 8.852 4.929 1.00 95.62 205 LEU A CA 1
ATOM 1593 C C . LEU A 1 205 ? 0.769 8.544 4.365 1.00 95.62 205 LEU A C 1
ATOM 1595 O O . LEU A 1 205 ? 1.060 8.876 3.219 1.00 95.62 205 LEU A O 1
ATOM 1599 N N . TRP A 1 206 ? 1.635 7.916 5.159 1.00 97.31 206 TRP A N 1
ATOM 1600 C CA . TRP A 1 206 ? 2.995 7.596 4.730 1.00 97.31 206 TRP A CA 1
ATOM 1601 C C . TRP A 1 206 ? 3.000 6.558 3.608 1.00 97.31 206 TRP A C 1
ATOM 1603 O O . TRP A 1 206 ? 3.749 6.708 2.645 1.00 97.31 206 TRP A O 1
ATOM 1613 N N . ASN A 1 207 ? 2.099 5.575 3.655 1.00 96.69 207 ASN A N 1
ATOM 1614 C CA . ASN A 1 207 ? 1.917 4.640 2.547 1.00 96.69 207 ASN A CA 1
ATOM 1615 C C . ASN A 1 207 ? 1.372 5.334 1.288 1.00 96.69 207 ASN A C 1
ATOM 1617 O O . ASN A 1 207 ? 1.770 4.963 0.189 1.00 96.69 207 ASN A O 1
ATOM 1621 N N . LEU A 1 208 ? 0.526 6.364 1.419 1.00 97.19 208 LEU A N 1
ATOM 1622 C CA . LEU A 1 208 ? 0.037 7.155 0.285 1.00 97.19 208 LEU A CA 1
ATOM 1623 C C . LEU A 1 208 ? 1.173 7.946 -0.376 1.00 97.19 208 LEU A C 1
ATOM 1625 O O . LEU A 1 208 ? 1.308 7.907 -1.597 1.00 97.19 208 LEU A O 1
ATOM 1629 N N . ILE A 1 209 ? 2.012 8.620 0.416 1.00 97.56 209 ILE A N 1
ATOM 1630 C CA . ILE A 1 209 ? 3.202 9.325 -0.089 1.00 97.56 209 ILE A CA 1
ATOM 1631 C C . ILE A 1 209 ? 4.146 8.328 -0.777 1.00 97.56 209 ILE A C 1
ATOM 1633 O O . ILE A 1 209 ? 4.616 8.586 -1.886 1.00 97.56 209 ILE A O 1
ATOM 1637 N N . GLY A 1 210 ? 4.364 7.166 -0.154 1.00 97.00 210 GLY A N 1
ATOM 1638 C CA . GLY A 1 210 ? 5.141 6.063 -0.717 1.00 97.00 210 GLY A CA 1
ATOM 1639 C C . GLY A 1 210 ? 4.609 5.598 -2.070 1.00 97.00 210 GLY A C 1
ATOM 1640 O O . GLY A 1 210 ? 5.348 5.526 -3.052 1.00 97.00 210 GLY A O 1
ATOM 1641 N N . ALA A 1 211 ? 3.304 5.345 -2.135 1.00 97.12 211 ALA A N 1
ATOM 1642 C CA . ALA A 1 211 ? 2.610 4.890 -3.330 1.00 97.12 211 ALA A CA 1
ATOM 1643 C C . ALA A 1 211 ? 2.680 5.910 -4.473 1.00 97.12 211 ALA A C 1
ATOM 1645 O O . ALA A 1 211 ? 2.937 5.526 -5.614 1.00 97.12 211 ALA A O 1
ATOM 1646 N N . ILE A 1 212 ? 2.512 7.204 -4.179 1.00 97.69 212 ILE A N 1
ATOM 1647 C CA . ILE A 1 212 ? 2.689 8.280 -5.164 1.00 97.69 212 ILE A CA 1
ATOM 1648 C C . ILE A 1 212 ? 4.130 8.282 -5.685 1.00 97.69 212 ILE A C 1
ATOM 1650 O O . ILE A 1 212 ? 4.329 8.304 -6.897 1.00 97.69 212 ILE A O 1
ATOM 1654 N N . GLY A 1 213 ? 5.124 8.182 -4.797 1.00 96.50 213 GLY A N 1
ATOM 1655 C CA . GLY A 1 213 ? 6.539 8.140 -5.175 1.00 96.50 213 GLY A CA 1
ATOM 1656 C C . GLY A 1 213 ? 6.881 6.979 -6.117 1.00 96.50 213 GLY A C 1
ATOM 1657 O O . GLY A 1 213 ? 7.515 7.185 -7.153 1.00 96.50 213 GLY A O 1
ATOM 1658 N N . PHE A 1 214 ? 6.409 5.766 -5.822 1.00 94.81 214 PHE A N 1
ATOM 1659 C CA . PHE A 1 214 ? 6.639 4.604 -6.691 1.00 94.81 214 PHE A CA 1
ATOM 1660 C C . PHE A 1 214 ? 5.824 4.641 -7.992 1.00 94.81 214 PHE A C 1
ATOM 1662 O O . PHE A 1 214 ? 6.318 4.208 -9.031 1.00 94.81 214 PHE A O 1
ATOM 1669 N N . THR A 1 215 ? 4.618 5.216 -7.975 1.00 97.12 215 THR A N 1
ATOM 1670 C CA . THR A 1 215 ? 3.825 5.420 -9.201 1.00 97.12 215 THR A CA 1
ATOM 1671 C C . THR A 1 215 ? 4.512 6.417 -10.134 1.00 97.12 215 THR A C 1
ATOM 1673 O O . THR A 1 215 ? 4.623 6.165 -11.332 1.00 97.12 215 THR A O 1
ATOM 1676 N N . LEU A 1 216 ? 5.005 7.533 -9.587 1.00 96.19 216 LEU A N 1
ATOM 1677 C CA . LEU A 1 216 ? 5.747 8.545 -10.337 1.00 96.19 216 LEU A CA 1
ATOM 1678 C C . LEU A 1 216 ? 7.083 8.004 -10.850 1.00 96.19 216 LEU A C 1
ATOM 1680 O O . LEU A 1 216 ? 7.418 8.265 -11.998 1.00 96.19 216 LEU A O 1
ATOM 1684 N N . CYS A 1 217 ? 7.809 7.211 -10.056 1.00 94.69 217 CYS A N 1
ATOM 1685 C CA . CYS A 1 217 ? 9.007 6.510 -10.524 1.00 94.69 217 CYS A CA 1
ATOM 1686 C C . CYS A 1 217 ? 8.695 5.650 -11.759 1.00 94.69 217 CYS A C 1
ATOM 1688 O O . CYS A 1 217 ? 9.309 5.843 -12.807 1.00 94.69 217 CYS A O 1
ATOM 1690 N N . GLY A 1 218 ? 7.681 4.782 -11.668 1.00 94.00 218 GLY A N 1
ATOM 1691 C CA . GLY A 1 218 ? 7.255 3.947 -12.790 1.00 94.00 218 GLY A CA 1
ATOM 1692 C C . GLY A 1 218 ? 6.855 4.755 -14.027 1.00 94.00 218 GLY A C 1
ATOM 1693 O O . GLY A 1 218 ? 7.223 4.406 -15.145 1.00 94.00 218 GLY A O 1
ATOM 1694 N N . ALA A 1 219 ? 6.131 5.861 -13.833 1.00 95.62 219 ALA A N 1
ATOM 1695 C CA . ALA A 1 219 ? 5.653 6.710 -14.922 1.00 95.62 219 ALA A CA 1
ATOM 1696 C C . ALA A 1 219 ? 6.783 7.504 -15.597 1.00 95.62 219 ALA A C 1
ATOM 1698 O O . ALA A 1 219 ? 6.776 7.679 -16.813 1.00 95.62 219 ALA A O 1
ATOM 1699 N N . LEU A 1 220 ? 7.762 7.972 -14.823 1.00 95.38 220 LEU A N 1
ATOM 1700 C CA . LEU A 1 220 ? 8.934 8.675 -15.341 1.00 95.38 220 LEU A CA 1
ATOM 1701 C C . LEU A 1 220 ? 9.912 7.720 -16.039 1.00 95.38 220 LEU A C 1
ATOM 1703 O O . LEU A 1 220 ? 10.630 8.146 -16.940 1.00 95.38 220 LEU A O 1
ATOM 1707 N N . GLY A 1 221 ? 9.903 6.431 -15.685 1.00 92.88 221 GLY A N 1
ATOM 1708 C CA . GLY A 1 221 ? 10.788 5.415 -16.263 1.00 92.88 221 GLY A CA 1
ATOM 1709 C C . GLY A 1 221 ? 10.709 5.301 -17.783 1.00 92.88 221 GLY A C 1
ATOM 1710 O O . GLY A 1 221 ? 11.733 5.151 -18.444 1.00 92.88 221 GLY A O 1
ATOM 1711 N N . PHE A 1 222 ? 9.527 5.521 -18.365 1.00 92.69 222 PHE A N 1
ATOM 1712 C CA . PHE A 1 222 ? 9.342 5.535 -19.822 1.00 92.69 222 PHE A CA 1
ATOM 1713 C C . PHE A 1 222 ? 10.141 6.639 -20.542 1.00 92.69 222 PHE A C 1
ATOM 1715 O O . PHE A 1 222 ? 10.366 6.544 -21.747 1.00 92.69 222 PHE A O 1
ATOM 1722 N N . GLY A 1 223 ? 10.550 7.690 -19.824 1.00 90.44 223 GLY A N 1
ATOM 1723 C CA . GLY A 1 223 ? 11.305 8.833 -20.344 1.00 90.44 223 GLY A CA 1
ATOM 1724 C C . GLY A 1 223 ? 12.725 8.950 -19.787 1.00 90.44 223 GLY A C 1
ATOM 1725 O O . GLY A 1 223 ? 13.311 10.030 -19.882 1.00 90.44 223 GLY A O 1
ATOM 1726 N N . ILE A 1 224 ? 13.277 7.879 -19.199 1.00 89.25 224 ILE A N 1
ATOM 1727 C CA . ILE A 1 224 ? 14.555 7.902 -18.460 1.00 89.25 224 ILE A CA 1
ATOM 1728 C C . ILE A 1 224 ? 15.751 8.410 -19.282 1.00 89.25 224 ILE A C 1
ATOM 1730 O O . ILE A 1 224 ? 16.725 8.889 -18.719 1.00 89.25 224 ILE A O 1
ATOM 1734 N N . THR A 1 225 ? 15.668 8.402 -20.615 1.00 88.94 225 THR A N 1
ATOM 1735 C CA . THR A 1 225 ? 16.718 8.909 -21.516 1.00 88.94 225 THR A CA 1
ATOM 1736 C C . THR A 1 225 ? 17.043 10.395 -21.328 1.00 88.94 225 THR A C 1
ATOM 1738 O O . THR A 1 225 ? 18.057 10.869 -21.839 1.00 88.94 225 THR A O 1
ATOM 1741 N N . GLN A 1 226 ? 16.174 11.162 -20.661 1.00 92.81 226 GLN A N 1
ATOM 1742 C CA . GLN A 1 226 ? 16.420 12.567 -20.347 1.00 92.81 226 GLN A CA 1
ATOM 1743 C C . GLN A 1 226 ? 17.016 12.710 -18.935 1.00 92.81 226 GLN A C 1
ATOM 1745 O O . GLN A 1 226 ? 16.371 12.287 -17.975 1.00 92.81 226 GLN A O 1
ATOM 1750 N N . PRO A 1 227 ? 18.155 13.409 -18.755 1.00 92.56 227 PRO A N 1
ATOM 1751 C CA . PRO A 1 227 ? 18.805 13.538 -17.443 1.00 92.56 227 PRO A CA 1
ATOM 1752 C C . PRO A 1 227 ? 17.904 14.121 -16.342 1.00 92.56 227 PRO A C 1
ATOM 1754 O O . PRO A 1 227 ? 17.967 13.714 -15.184 1.00 92.56 227 PRO A O 1
ATOM 1757 N N . GLY A 1 228 ? 17.022 15.065 -16.695 1.00 93.19 228 GLY A N 1
ATOM 1758 C CA . GLY A 1 228 ? 16.060 15.634 -15.746 1.00 93.19 228 GLY A CA 1
ATOM 1759 C C . GLY A 1 228 ? 15.005 14.625 -15.278 1.00 93.19 228 GLY A C 1
ATOM 1760 O O . GLY A 1 228 ? 14.588 14.661 -14.121 1.00 93.19 228 GLY A O 1
ATOM 1761 N N . VAL A 1 229 ? 14.605 13.703 -16.158 1.00 94.25 229 VAL A N 1
ATOM 1762 C CA . VAL A 1 229 ? 13.643 12.636 -15.853 1.00 94.25 229 VAL A CA 1
ATOM 1763 C C . VAL A 1 229 ? 14.301 11.556 -15.001 1.00 94.25 229 VAL A C 1
ATOM 1765 O O . VAL A 1 229 ? 13.705 11.127 -14.018 1.00 94.25 229 VAL A O 1
ATOM 1768 N N . GLU A 1 230 ? 15.543 11.180 -15.309 1.00 93.44 230 GLU A N 1
ATOM 1769 C CA . GLU A 1 230 ? 16.338 10.248 -14.499 1.00 93.44 230 GLU A CA 1
ATOM 1770 C C . GLU A 1 230 ? 16.521 10.754 -13.057 1.00 93.44 230 GLU A C 1
ATOM 1772 O O . GLU A 1 230 ? 16.300 10.015 -12.090 1.00 93.44 230 GLU A O 1
ATOM 1777 N N . TYR A 1 231 ? 16.840 12.044 -12.892 1.00 95.38 231 TYR A N 1
ATOM 1778 C CA . TYR A 1 231 ? 16.924 12.670 -11.572 1.00 95.38 231 TYR A CA 1
ATOM 1779 C C . TYR A 1 231 ? 15.580 12.633 -10.832 1.00 95.38 231 TYR A C 1
ATOM 1781 O O . TYR A 1 231 ? 15.517 12.207 -9.675 1.00 95.38 231 TYR A O 1
ATOM 1789 N N . ALA A 1 232 ? 14.493 13.045 -11.494 1.00 96.00 232 ALA A N 1
ATOM 1790 C CA . ALA A 1 232 ? 13.157 13.055 -10.901 1.00 96.00 232 ALA A CA 1
ATOM 1791 C C . ALA A 1 232 ? 12.688 11.644 -10.503 1.00 96.00 232 ALA A C 1
ATOM 1793 O O . ALA A 1 232 ? 12.128 11.462 -9.421 1.00 96.00 232 ALA A O 1
ATOM 1794 N N . LEU A 1 233 ? 12.971 10.639 -11.333 1.00 94.94 233 LEU A N 1
ATOM 1795 C CA . LEU A 1 233 ? 12.702 9.229 -11.063 1.00 94.94 233 LEU A CA 1
ATOM 1796 C C . LEU A 1 233 ? 13.450 8.743 -9.823 1.00 94.94 233 LEU A C 1
ATOM 1798 O O . LEU A 1 233 ? 12.853 8.133 -8.930 1.00 94.94 233 LEU A O 1
ATOM 1802 N N . THR A 1 234 ? 14.747 9.037 -9.748 1.00 94.81 234 THR A N 1
ATOM 1803 C CA . THR A 1 234 ? 15.602 8.631 -8.627 1.00 94.81 234 THR A CA 1
ATOM 1804 C C . THR A 1 234 ? 15.126 9.271 -7.326 1.00 94.81 234 THR A C 1
ATOM 1806 O O . THR A 1 234 ? 14.960 8.586 -6.314 1.00 94.81 234 THR A O 1
ATOM 1809 N N . LEU A 1 235 ? 14.815 10.569 -7.363 1.00 96.44 235 LEU A N 1
ATOM 1810 C CA . LEU A 1 235 ? 14.261 11.295 -6.224 1.00 96.44 235 LEU A CA 1
ATOM 1811 C C . LEU A 1 235 ? 12.907 10.717 -5.790 1.00 96.44 235 LEU A C 1
ATOM 1813 O O . LEU A 1 235 ? 12.679 10.501 -4.600 1.00 96.44 235 LEU A O 1
ATOM 1817 N N . SER A 1 236 ? 12.024 10.423 -6.745 1.00 96.50 236 SER A N 1
ATOM 1818 C CA . SER A 1 236 ? 10.710 9.836 -6.476 1.00 96.50 236 SER A CA 1
ATOM 1819 C C . SER A 1 236 ? 10.818 8.450 -5.837 1.00 96.50 236 SER A C 1
ATOM 1821 O O . SER A 1 236 ? 10.107 8.148 -4.878 1.00 96.50 236 SER A O 1
ATOM 1823 N N . THR A 1 237 ? 11.759 7.629 -6.310 1.00 94.69 237 THR A N 1
ATOM 1824 C CA . THR A 1 237 ? 12.070 6.308 -5.739 1.00 94.69 237 THR A CA 1
ATOM 1825 C C . THR A 1 237 ? 12.598 6.429 -4.315 1.00 94.69 237 THR A C 1
ATOM 1827 O O . THR A 1 237 ? 12.171 5.694 -3.421 1.00 94.69 237 THR A O 1
ATOM 1830 N N . PHE A 1 238 ? 13.500 7.384 -4.079 1.00 96.31 238 PHE A N 1
ATOM 1831 C CA . PHE A 1 238 ? 14.069 7.647 -2.763 1.00 96.31 238 PHE A CA 1
ATOM 1832 C C . PHE A 1 238 ? 12.991 8.077 -1.762 1.00 96.31 238 PHE A C 1
ATOM 1834 O O . PHE A 1 238 ? 12.839 7.449 -0.712 1.00 96.31 238 PHE A O 1
ATOM 1841 N N . ILE A 1 239 ? 12.191 9.092 -2.106 1.00 96.19 239 ILE A N 1
ATOM 1842 C CA . ILE A 1 239 ? 11.084 9.576 -1.265 1.00 96.19 239 ILE A CA 1
ATOM 1843 C C . ILE A 1 239 ? 10.068 8.456 -1.028 1.00 96.19 239 ILE A C 1
ATOM 1845 O O . ILE A 1 239 ? 9.651 8.235 0.111 1.00 96.19 239 ILE A O 1
ATOM 1849 N N . GLY A 1 240 ? 9.706 7.723 -2.085 1.00 96.38 240 GLY A N 1
ATOM 1850 C CA . GLY A 1 240 ? 8.768 6.609 -2.013 1.00 96.38 240 GLY A CA 1
ATOM 1851 C C . GLY A 1 240 ? 9.215 5.535 -1.018 1.00 96.38 240 GLY A C 1
ATOM 1852 O O . GLY A 1 240 ? 8.435 5.092 -0.173 1.00 96.38 240 GLY A O 1
ATOM 1853 N N . SER A 1 241 ? 10.499 5.174 -1.069 1.00 95.44 241 SER A N 1
ATOM 1854 C CA . SER A 1 241 ? 11.109 4.172 -0.188 1.00 95.44 241 SER A CA 1
ATOM 1855 C C . SER A 1 241 ? 11.121 4.615 1.275 1.00 95.44 241 SER A C 1
ATOM 1857 O O . SER A 1 241 ? 10.723 3.850 2.154 1.00 95.44 241 SER A O 1
ATOM 1859 N N . TRP A 1 242 ? 11.513 5.863 1.553 1.00 97.50 242 TRP A N 1
ATOM 1860 C CA . TRP A 1 242 ? 11.503 6.410 2.914 1.00 97.50 242 TRP A CA 1
ATOM 1861 C C . TRP A 1 242 ? 10.096 6.511 3.494 1.00 97.50 242 TRP A C 1
ATOM 1863 O O . TRP A 1 242 ? 9.886 6.190 4.662 1.00 97.50 242 TRP A O 1
ATOM 1873 N N . ALA A 1 243 ? 9.121 6.913 2.684 1.00 97.31 243 ALA A N 1
ATOM 1874 C CA . ALA A 1 243 ? 7.741 7.011 3.127 1.00 97.31 243 ALA A CA 1
ATOM 1875 C C . ALA A 1 243 ? 7.165 5.631 3.494 1.00 97.31 243 ALA A C 1
ATOM 1877 O O . ALA A 1 243 ? 6.605 5.479 4.582 1.00 97.31 243 ALA A O 1
ATOM 1878 N N . PHE A 1 244 ? 7.387 4.597 2.671 1.00 95.62 244 PHE A N 1
ATOM 1879 C CA . PHE A 1 244 ? 7.003 3.226 3.032 1.00 95.62 244 PHE A CA 1
ATOM 1880 C C . PHE A 1 244 ? 7.757 2.702 4.261 1.00 95.62 244 PHE A C 1
ATOM 1882 O O . PHE A 1 244 ? 7.156 2.022 5.096 1.00 95.62 244 PHE A O 1
ATOM 1889 N N . LEU A 1 245 ? 9.037 3.050 4.429 1.00 96.38 245 LEU A N 1
ATOM 1890 C CA . LEU A 1 245 ? 9.802 2.691 5.623 1.00 96.38 245 LEU A CA 1
ATOM 1891 C C . LEU A 1 245 ? 9.176 3.303 6.885 1.00 96.38 245 LEU A C 1
ATOM 1893 O O . LEU A 1 245 ? 8.896 2.578 7.840 1.00 96.38 245 LEU A O 1
ATOM 1897 N N . ILE A 1 246 ? 8.882 4.604 6.876 1.00 96.12 246 ILE A N 1
ATOM 1898 C CA . ILE A 1 246 ? 8.234 5.295 8.001 1.00 96.12 246 ILE A CA 1
ATOM 1899 C C . ILE A 1 246 ? 6.857 4.679 8.284 1.00 96.12 246 ILE A C 1
ATOM 1901 O O . ILE A 1 246 ? 6.561 4.333 9.431 1.00 96.12 246 ILE A O 1
ATOM 1905 N N . GLY A 1 247 ? 6.041 4.467 7.247 1.00 94.00 247 GLY A N 1
ATOM 1906 C CA . GLY A 1 247 ? 4.738 3.808 7.363 1.00 94.00 247 GLY A CA 1
ATOM 1907 C C . GLY A 1 247 ? 4.841 2.423 8.008 1.00 94.00 247 GLY A C 1
ATOM 1908 O O . GLY A 1 247 ? 4.070 2.108 8.918 1.00 94.00 247 GLY A O 1
ATOM 1909 N N . SER A 1 248 ? 5.845 1.630 7.616 1.00 94.25 248 SER A N 1
ATOM 1910 C CA . SER A 1 248 ? 6.096 0.294 8.171 1.00 94.25 248 SER A CA 1
ATOM 1911 C C . SER A 1 248 ? 6.491 0.328 9.653 1.00 94.25 248 SER A C 1
ATOM 1913 O O . SER A 1 248 ? 5.977 -0.473 10.435 1.00 94.25 248 SER A O 1
ATOM 1915 N N . VAL A 1 249 ? 7.315 1.293 10.074 1.00 94.06 249 VAL A N 1
ATOM 1916 C CA . VAL A 1 249 ? 7.710 1.465 11.481 1.00 94.06 249 VAL A CA 1
ATOM 1917 C C . VAL A 1 249 ? 6.502 1.857 12.329 1.00 94.06 249 VAL A C 1
ATOM 1919 O O . VAL A 1 249 ? 6.262 1.261 13.377 1.00 94.06 249 VAL A O 1
ATOM 1922 N N . ILE A 1 250 ? 5.685 2.804 11.863 1.00 92.06 250 ILE A N 1
ATOM 1923 C CA . ILE A 1 250 ? 4.460 3.209 12.569 1.00 92.06 250 ILE A CA 1
ATOM 1924 C C . ILE A 1 250 ? 3.475 2.034 12.646 1.00 92.06 250 ILE A C 1
ATOM 1926 O O . ILE A 1 250 ? 2.855 1.815 13.688 1.00 92.06 250 ILE A O 1
ATOM 1930 N N . GLN A 1 251 ? 3.346 1.247 11.576 1.00 90.56 251 GLN A N 1
ATOM 1931 C CA . GLN A 1 251 ? 2.500 0.055 11.553 1.00 90.56 251 GLN A CA 1
ATOM 1932 C C . GLN A 1 251 ? 2.985 -1.022 12.519 1.00 90.56 251 GLN A C 1
ATOM 1934 O O . GLN A 1 251 ? 2.166 -1.645 13.203 1.00 90.56 251 GLN A O 1
ATOM 1939 N N . TRP A 1 252 ? 4.297 -1.207 12.622 1.00 86.88 252 TRP A N 1
ATOM 1940 C CA . TRP A 1 252 ? 4.892 -2.078 13.620 1.00 86.88 252 TRP A CA 1
ATOM 1941 C C . TRP A 1 252 ? 4.574 -1.591 15.039 1.00 86.88 252 TRP A C 1
ATOM 1943 O O . TRP A 1 252 ? 4.044 -2.369 15.833 1.00 86.88 252 TRP A O 1
ATOM 1953 N N . LEU A 1 253 ? 4.746 -0.300 15.339 1.00 85.81 253 LEU A N 1
ATOM 1954 C CA . LEU A 1 253 ? 4.378 0.279 16.639 1.00 85.81 253 LEU A CA 1
ATOM 1955 C C . LEU A 1 253 ? 2.877 0.130 16.952 1.00 85.81 253 LEU A C 1
ATOM 1957 O O . LEU A 1 253 ? 2.506 -0.232 18.070 1.00 85.81 253 LEU A O 1
ATOM 1961 N N . GLU A 1 254 ? 1.994 0.335 15.969 1.00 82.50 254 GLU A N 1
ATOM 1962 C CA . GLU A 1 254 ? 0.547 0.118 16.135 1.00 82.50 254 GLU A CA 1
ATOM 1963 C C . GLU A 1 254 ? 0.216 -1.360 16.407 1.00 82.50 254 GLU A C 1
ATOM 1965 O O . GLU A 1 254 ? -0.761 -1.661 17.095 1.00 82.50 254 GLU A O 1
ATOM 1970 N N . SER A 1 255 ? 1.006 -2.294 15.868 1.00 80.06 255 SER A N 1
ATOM 1971 C CA . SER A 1 255 ? 0.808 -3.732 16.087 1.00 80.06 255 SER A CA 1
ATOM 1972 C C . SER A 1 255 ? 1.182 -4.178 17.505 1.00 80.06 255 SER A C 1
ATOM 1974 O O . SER A 1 255 ? 0.574 -5.114 18.028 1.00 80.06 255 SER A O 1
ATOM 1976 N N . LEU A 1 256 ? 2.117 -3.474 18.1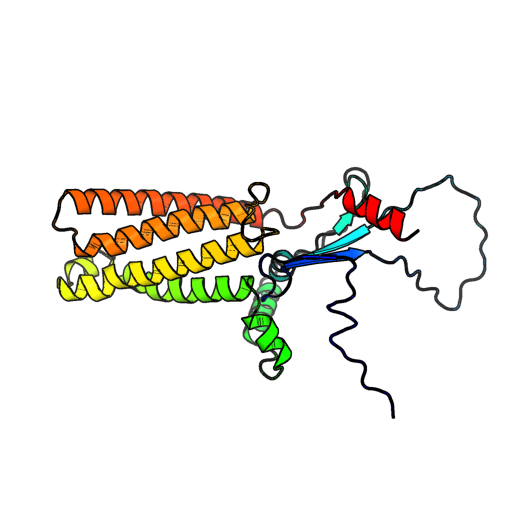51 1.00 76.12 256 LEU A N 1
ATOM 1977 C CA . LEU A 1 256 ? 2.527 -3.733 19.532 1.00 76.12 256 LEU A CA 1
ATOM 1978 C C . LEU A 1 256 ? 1.462 -3.284 20.542 1.00 76.12 256 LEU A C 1
ATOM 1980 O O . LEU A 1 256 ? 1.306 -3.897 21.599 1.00 76.12 256 LEU A O 1
ATOM 1984 N N . ASN A 1 257 ? 0.683 -2.249 20.215 1.00 64.25 257 ASN A N 1
ATOM 1985 C CA . ASN A 1 257 ? -0.329 -1.707 21.118 1.00 64.25 257 ASN A CA 1
ATOM 1986 C C . ASN A 1 257 ? -1.691 -2.405 20.934 1.00 64.25 257 ASN A C 1
ATOM 1988 O O . ASN A 1 257 ? -2.603 -1.915 20.262 1.00 64.25 257 ASN A O 1
ATOM 1992 N N . LYS A 1 258 ? -1.814 -3.611 21.503 1.00 52.53 258 LYS A N 1
ATOM 1993 C CA . LYS A 1 258 ? -2.962 -4.509 21.283 1.00 52.53 258 LYS A CA 1
ATOM 1994 C C . LYS A 1 258 ? -4.243 -4.098 22.030 1.00 52.53 258 LYS A C 1
ATOM 1996 O O . LYS A 1 258 ? -5.328 -4.464 21.583 1.00 52.53 258 LYS A O 1
ATOM 2001 N N . TYR A 1 259 ? -4.138 -3.311 23.106 1.00 52.38 259 TYR A N 1
ATOM 2002 C CA . TYR A 1 259 ? -5.272 -2.950 23.972 1.00 52.38 259 TYR A CA 1
ATOM 2003 C C . TYR A 1 259 ? -5.282 -1.454 24.341 1.00 52.38 259 TYR A C 1
ATOM 2005 O O . TYR A 1 259 ? -4.943 -1.098 25.470 1.00 52.38 259 TYR A O 1
ATOM 2013 N N . PRO A 1 260 ? -5.660 -0.547 23.424 1.00 50.59 260 PRO A N 1
ATOM 2014 C CA . PRO A 1 260 ? -5.826 0.854 23.782 1.00 50.59 260 PRO A CA 1
ATOM 2015 C C . PRO A 1 260 ? -7.089 1.012 24.640 1.00 50.59 260 PRO A C 1
ATOM 2017 O O . PRO A 1 260 ? -8.209 0.821 24.163 1.00 50.59 260 PRO A O 1
ATOM 2020 N N . ILE A 1 261 ? -6.899 1.337 25.917 1.00 48.59 261 ILE A N 1
ATOM 2021 C CA . ILE A 1 261 ? -7.977 1.728 26.826 1.00 48.59 261 ILE A CA 1
ATOM 2022 C C . ILE A 1 261 ? -8.245 3.210 26.559 1.00 48.59 261 ILE A C 1
ATOM 2024 O O . ILE A 1 261 ? -7.339 4.031 26.703 1.00 48.59 261 ILE A O 1
ATOM 2028 N N . TRP A 1 262 ? -9.451 3.549 26.108 1.00 46.78 262 TRP A N 1
ATOM 2029 C CA . TRP A 1 262 ? -9.823 4.936 25.825 1.00 46.78 262 TRP A CA 1
ATOM 2030 C C . TRP A 1 262 ? -10.685 5.469 26.966 1.00 46.78 262 TRP A C 1
ATOM 2032 O O . TRP A 1 262 ? -11.717 4.883 27.288 1.00 46.78 262 TRP A O 1
ATOM 2042 N N . VAL A 1 263 ? -10.269 6.590 27.549 1.00 49.78 263 VAL A N 1
ATOM 2043 C CA . VAL A 1 263 ? -11.111 7.386 28.446 1.00 49.78 263 VAL A CA 1
ATOM 2044 C C . VAL A 1 263 ? -11.840 8.395 27.561 1.00 49.78 263 VAL A C 1
ATOM 2046 O O . VAL A 1 263 ? -11.204 9.266 26.971 1.00 49.78 263 VAL A O 1
ATOM 2049 N N . ASP A 1 264 ? -13.151 8.233 27.389 1.00 49.38 264 ASP A N 1
ATOM 2050 C CA . ASP A 1 264 ? -13.979 9.123 26.565 1.00 49.38 264 ASP A CA 1
ATOM 2051 C C . ASP A 1 264 ? -15.041 9.787 27.452 1.00 49.38 264 ASP A C 1
ATOM 2053 O O . ASP A 1 264 ? -15.948 9.129 27.962 1.00 49.38 264 ASP A O 1
ATOM 2057 N N . GLU A 1 265 ? -14.943 11.107 27.631 1.00 49.88 265 GLU A N 1
ATOM 2058 C CA . GLU A 1 265 ? -15.897 11.899 28.422 1.00 49.88 265 GLU A CA 1
ATOM 2059 C C . GLU A 1 265 ? -17.329 11.833 27.876 1.00 49.88 265 GLU A C 1
ATOM 2061 O O . GLU A 1 265 ? -18.289 12.102 28.606 1.00 49.88 265 GLU A O 1
ATOM 2066 N N . LYS A 1 266 ? -17.505 11.486 26.591 1.00 46.75 266 LYS A N 1
ATOM 2067 C CA . LYS A 1 266 ? -18.837 11.311 26.001 1.00 46.75 266 LYS A CA 1
ATOM 2068 C C . LYS A 1 266 ? -19.573 10.126 26.615 1.00 46.75 266 LYS A C 1
ATOM 2070 O O . LYS A 1 266 ? -20.788 10.207 26.753 1.00 46.75 266 LYS A O 1
ATOM 2075 N N . VAL A 1 267 ? -18.862 9.092 27.067 1.00 49.94 267 VAL A N 1
ATOM 2076 C CA . VAL A 1 267 ? -19.463 7.950 27.778 1.00 49.94 267 VAL A CA 1
ATOM 2077 C C . VAL A 1 267 ? -20.137 8.420 29.070 1.00 49.94 267 VAL A C 1
ATOM 2079 O O . VAL A 1 267 ? -21.294 8.094 29.301 1.00 49.94 267 VAL A O 1
ATOM 2082 N N . GLY A 1 268 ? -19.491 9.308 29.835 1.00 47.03 268 GLY A N 1
ATOM 2083 C CA . GLY A 1 268 ? -20.086 9.906 31.041 1.00 47.03 268 GLY A CA 1
ATOM 2084 C C . GLY A 1 268 ? -21.208 10.926 30.773 1.00 47.03 268 GLY A C 1
ATOM 2085 O O . GLY A 1 268 ? -21.868 11.396 31.704 1.00 47.03 268 GLY A O 1
ATOM 2086 N N . ARG A 1 269 ? -21.424 11.322 29.511 1.00 48.75 269 ARG A N 1
ATOM 2087 C CA . ARG A 1 269 ? -22.595 12.107 29.083 1.00 48.75 269 ARG A CA 1
ATOM 2088 C C . ARG A 1 269 ? -23.756 11.213 28.652 1.00 48.75 269 ARG A C 1
ATOM 2090 O O . ARG A 1 269 ? -24.886 11.548 28.981 1.00 48.75 269 ARG A O 1
ATOM 2097 N N . LEU A 1 270 ? -23.471 10.097 27.983 1.00 48.75 270 LEU A N 1
ATOM 2098 C CA . LEU A 1 270 ? -24.470 9.102 27.578 1.00 48.75 270 LEU A CA 1
ATOM 2099 C C . LEU A 1 270 ? -25.129 8.442 28.800 1.00 48.75 270 LEU A C 1
ATOM 2101 O O . LEU A 1 270 ? -26.348 8.321 28.838 1.00 48.75 270 LEU A O 1
ATOM 2105 N N . GLU A 1 271 ? -24.362 8.154 29.859 1.00 48.66 271 GLU A N 1
ATOM 2106 C CA . GLU A 1 271 ? -24.923 7.675 31.138 1.00 48.66 271 GLU A CA 1
ATOM 2107 C C . GLU A 1 271 ? -25.896 8.667 31.790 1.00 48.66 271 GLU A C 1
ATOM 2109 O O . GLU A 1 271 ? -26.867 8.264 32.417 1.00 48.66 271 GLU A O 1
ATOM 2114 N N . ARG A 1 272 ? -25.660 9.977 31.642 1.00 49.19 272 ARG A N 1
ATOM 2115 C CA . ARG A 1 272 ? -26.531 11.020 32.215 1.00 49.19 272 ARG A CA 1
ATOM 2116 C C . ARG A 1 272 ? -27.832 11.231 31.443 1.00 49.19 272 ARG A C 1
ATOM 2118 O O . ARG A 1 272 ? -28.688 11.961 31.924 1.00 49.19 272 ARG A O 1
ATOM 2125 N N . GLN A 1 273 ? -27.945 10.677 30.239 1.00 46.53 273 GLN A N 1
ATOM 2126 C CA . GLN A 1 273 ? -29.156 10.755 29.419 1.00 46.53 273 GLN A CA 1
ATOM 2127 C C . GLN A 1 273 ? -30.014 9.487 29.522 1.00 46.53 273 GLN A C 1
ATOM 2129 O O . GLN A 1 273 ? -31.187 9.531 29.167 1.00 46.53 273 GLN A O 1
ATOM 2134 N N . THR A 1 274 ? -29.443 8.382 30.014 1.00 44.16 274 THR A N 1
ATOM 2135 C CA . THR A 1 274 ? -30.108 7.075 30.164 1.00 44.16 274 THR A CA 1
ATOM 2136 C C . THR A 1 274 ? -30.471 6.714 31.611 1.00 44.16 274 THR A C 1
ATOM 2138 O O . THR A 1 274 ? -31.163 5.716 31.811 1.00 44.16 274 THR A O 1
ATOM 2141 N N . GLY A 1 275 ? -30.042 7.503 32.605 1.00 37.25 275 GLY A N 1
ATOM 2142 C CA . GLY A 1 275 ? -30.439 7.385 34.018 1.00 37.25 275 GLY A CA 1
ATOM 2143 C C . GLY A 1 275 ? -31.332 8.529 34.468 1.00 37.25 275 GLY A C 1
ATOM 2144 O O . GLY A 1 275 ? -32.198 8.267 35.331 1.00 37.25 275 GLY A O 1
#

=== Feature glossary ===
The record interleaves many kinds of information about one protein. Here is each kind framed as the question it answers.

Q: What are the backbone torsion angles?
A: φ (phi) and ψ (psi) are the two rotatable backbone dihedrals per residue: φ is the C(i-1)–N–Cα–C torsion, ψ is the N–Cα–C–N(i+1) torsion, both in degrees on (−180°, 180°]. α-helical residues cluster near (−60°, −45°); β-strand residues near (−120°, +130°). A Ramachandran plot is simply a scatter of (φ, ψ) for every residue.

Q: What is the amino-acid chain?
A: This is the polypeptide sequence — one letter per residue, N-terminus first. Length ranges from a few dozen residues for small domains to over a thousand for large multi-domain proteins.

Q: How mobile is each atom in the crystal?
A: For experimental (PDB) structures, the B-factor (temperature factor) quantifies the positional spread of each atom in the crystal — a combination of thermal vibration and static disorder — in units of Å². High B-factors mark flexible loops or poorly resolved regions; low B-factors mark the rigid, well-ordered core.

Q: Are the domains correctly placed relative to each other?
A: Predicted Aligned Error (PAE) is an AlphaFold confidence matrix: entry (i, j) is the expected error in the position of residue j, in ångströms, when the prediction is superimposed on the true structure at residue i. Low PAE within a block of residues means that block is internally rigid and well-predicted; high PAE between two blocks means their relative placement is uncertain even if each block individually is confident.

Q: How confident is the AlphaFold model at each residue?
A: pLDDT is the predicted lDDT-Cα score: AlphaFold's confidence that the local environment of each residue (all inter-atomic distances within 15 Å) is correctly placed. It is a per-residue number between 0 and 100, with higher meaning more reliable.

Q: What family and function is it annotated with?
A: Functional annotations link the protein to curated databases. InterPro entries identify conserved domains and families by matching the sequence against member-database signatures (Pfam, PROSITE, CDD, …). Gene Ontology (GO) terms describe molecular function, biological process, and cellular component in a controlled vocabulary. CATH places the structure in a hierarchical fold classification (Class/Architecture/Topology/Homologous-superfamily). The organism is the source species.

Q: How big and how compact is the whole molecule?
A: Three whole-structure scalars: the radius of gyration (RMS distance of Cα from centroid, in Å), the count of Cα–Cα contacts (pairs closer than 8 Å and separated by more than four residues in sequence — i.e. tertiary, not local, contacts), and the bounding-box dimensions. Together they distinguish compact globular folds from extended fibres or disordered chains.

Q: What known structures does this most resemble?
A: The Foldseek neighbor list gives the closest experimentally determined structures in the PDB, ranked by structural alignment. TM-score near 1 means near-identical fold; near 0.3 means only rough topology match. This is how one finds what a novel AlphaFold prediction most resembles in the solved-structure universe.

Q: Which residues are buried vs exposed?
A: SASA measures how much of the protein is reachable by solvent. It is computed by rolling a water-sized probe over the atomic surface and summing the exposed area (Å²). Per-residue SASA distinguishes core (buried, low SASA) from surface (exposed, high SASA) residues; total SASA is a whole-molecule size measure.

Q: Which residues are in helices, strands, or loops?
A: Eight-state secondary structure (DSSP): H is the canonical α-helix, G the tighter 3₁₀-helix, I the wider π-helix; E/B are β-structure, T and S are turns and bends, and '-' is everything else. DSSP derives these from the pattern of main-chain N–H···O=C hydrogen bonds, not from the sequence.

Q: Where is each backbone atom in 3D?
A: Structure coordinates are given as an mmCIF _atom_site loop: one row per atom with element, residue name, chain id, sequence number, and x/y/z position in Å. Only the four main-chain atoms per residue are included here; side chains are omitted to keep the record compact.

Q: What if only a Cα trace is available?
A: Three-state secondary structure (P-SEA) collapses the eight DSSP classes into helix (a), strand (b), and coil (c). P-SEA assigns these from Cα geometry alone — distances and angles — without requiring backbone oxygens, so it works on any Cα trace.

Q: What do the rendered images show?
A: The six renders are orthographic views along the three Cartesian axes in both directions. Representation (cartoon, sticks, or surface) and color scheme (sequence-rainbow or by-chain) vary across proteins so the training set covers all the common visualization conventions.

Q: What does the local fold look like, residue by residue?
A: Foldseek's 3Di representation compresses backbone geometry into a per-residue letter drawn from a learned twenty-state alphabet. It captures the tertiary interaction pattern around each residue — which residues are packed against it in space, regardless of where they are in sequence.

Q: What do the diagnostic plots show?
A: The contact map is a binary N×N matrix image: pixel (i, j) is dark where Cα_i and Cα_j are within 8 Å and |i−j|>4. Because the |i−j|>4 filter removes local helical contacts, off-diagonal stripes parallel to the main diagonal indicate parallel β-sheets; stripes perpendicular to it indicate antiparallel β-sheets. The Ramachandran plot scatters every residue's (φ, ψ) pair against the sterically allowed regions. The PAE heatmap renders the predicted-aligned-error matrix.